Protein AF-A0A8X8BD50-F1 (afdb_monomer_lite)

Structure (mmCIF, N/CA/C/O backbone):
data_AF-A0A8X8BD50-F1
#
_entry.id   AF-A0A8X8BD50-F1
#
loop_
_atom_site.group_PDB
_atom_site.id
_atom_site.type_symbol
_atom_site.label_atom_id
_atom_site.label_alt_id
_atom_site.label_comp_id
_atom_site.label_asym_id
_atom_site.label_entity_id
_atom_site.label_seq_id
_atom_site.pdbx_PDB_ins_code
_atom_site.Cartn_x
_atom_site.Cartn_y
_atom_site.Cartn_z
_atom_site.occupancy
_atom_site.B_iso_or_equiv
_atom_site.auth_seq_id
_atom_site.auth_comp_id
_atom_site.auth_asym_id
_atom_site.auth_atom_id
_atom_site.pdbx_PDB_model_num
ATOM 1 N N . MET A 1 1 ? -8.531 8.209 -17.287 1.00 49.00 1 MET A N 1
ATOM 2 C CA . MET A 1 1 ? -8.801 8.631 -15.897 1.00 49.00 1 MET A CA 1
ATOM 3 C C . MET A 1 1 ? -9.679 7.589 -15.236 1.00 49.00 1 MET A C 1
ATOM 5 O O . MET A 1 1 ? -10.784 7.357 -15.713 1.00 49.00 1 MET A O 1
ATOM 9 N N . LYS A 1 2 ? -9.176 6.908 -14.203 1.00 56.06 2 LYS A N 1
ATOM 10 C CA . LYS A 1 2 ? -10.009 6.013 -13.393 1.00 56.06 2 LYS A CA 1
ATOM 11 C C . LYS A 1 2 ? -10.948 6.899 -12.573 1.00 56.06 2 LYS A C 1
ATOM 13 O O . LYS A 1 2 ? -10.497 7.797 -11.872 1.00 56.06 2 LYS A O 1
ATOM 18 N N . HIS A 1 3 ? -12.256 6.725 -12.735 1.00 63.72 3 HIS A N 1
ATOM 19 C CA . HIS A 1 3 ? -13.235 7.518 -12.000 1.00 63.72 3 HIS A CA 1
ATOM 20 C C . HIS A 1 3 ? -13.411 6.895 -10.614 1.00 63.72 3 HIS A C 1
ATOM 22 O O . HIS A 1 3 ? -14.173 5.952 -10.443 1.00 63.72 3 HIS A O 1
ATOM 28 N N . TRP A 1 4 ? -12.652 7.389 -9.638 1.00 62.62 4 TRP A N 1
ATOM 29 C CA . TRP A 1 4 ? -12.704 6.902 -8.257 1.00 62.62 4 TRP A CA 1
ATOM 30 C C . TRP A 1 4 ? -13.968 7.349 -7.505 1.00 62.62 4 TRP A C 1
ATOM 32 O O . TRP A 1 4 ? -14.301 6.762 -6.484 1.00 62.62 4 TRP A O 1
ATOM 42 N N . GLY A 1 5 ? -14.7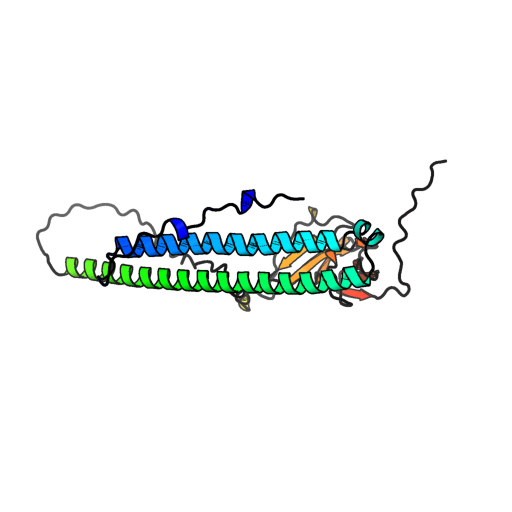10 8.331 -8.034 1.00 61.59 5 GLY A N 1
ATOM 43 C CA . GLY A 1 5 ? -15.914 8.902 -7.414 1.00 61.59 5 GLY A CA 1
ATOM 44 C C . GLY A 1 5 ? -16.919 7.866 -6.888 1.00 61.59 5 GLY A C 1
ATOM 45 O O . GLY A 1 5 ? -17.186 7.878 -5.694 1.00 61.59 5 GLY A O 1
ATOM 46 N N . PRO A 1 6 ? -17.404 6.906 -7.699 1.00 69.81 6 PRO A N 1
ATOM 47 C CA . PRO A 1 6 ? -18.462 5.977 -7.288 1.00 69.81 6 PRO A CA 1
ATOM 48 C C . PRO A 1 6 ? -18.069 5.008 -6.162 1.00 69.81 6 PRO A C 1
ATOM 50 O O . PRO A 1 6 ? -18.940 4.465 -5.494 1.00 69.81 6 PRO A O 1
ATOM 53 N N . LEU A 1 7 ? -16.768 4.762 -5.955 1.00 64.38 7 LEU A N 1
ATOM 54 C CA . LEU A 1 7 ? -16.261 3.874 -4.897 1.00 64.38 7 LEU A CA 1
ATOM 55 C C . LEU A 1 7 ? -16.203 4.561 -3.525 1.00 64.38 7 LEU A C 1
ATOM 57 O O . LEU A 1 7 ? -16.259 3.887 -2.495 1.00 64.38 7 LEU A O 1
ATOM 61 N N . PHE A 1 8 ? -16.089 5.891 -3.516 1.00 69.06 8 PHE A N 1
ATOM 62 C CA . PHE A 1 8 ? -15.910 6.701 -2.310 1.00 69.06 8 PHE A CA 1
ATOM 63 C C . PHE A 1 8 ? -17.068 7.676 -2.056 1.00 69.06 8 PHE A C 1
ATOM 65 O O . PHE A 1 8 ? -17.039 8.388 -1.055 1.00 69.06 8 PHE A O 1
ATOM 72 N N . ASP A 1 9 ? -18.088 7.689 -2.919 1.00 67.06 9 ASP A N 1
ATOM 73 C CA . ASP A 1 9 ? -19.295 8.501 -2.757 1.00 67.06 9 ASP A CA 1
ATOM 74 C C . ASP A 1 9 ? -20.175 7.924 -1.639 1.00 67.06 9 ASP A C 1
ATOM 76 O O . ASP A 1 9 ? -20.991 7.021 -1.834 1.00 67.06 9 ASP A O 1
ATOM 80 N N . VAL A 1 10 ? -19.929 8.404 -0.422 1.00 66.88 10 VAL A N 1
ATOM 81 C CA . VAL A 1 10 ? -20.667 8.045 0.790 1.00 66.88 10 VAL A CA 1
ATOM 82 C C . VAL A 1 10 ? -21.280 9.316 1.370 1.00 66.88 10 VAL A C 1
ATOM 84 O O . VAL A 1 10 ? -20.606 10.339 1.493 1.00 66.88 10 VAL A O 1
ATOM 87 N N . GLU A 1 11 ? -22.563 9.254 1.738 1.00 67.94 11 GLU A N 1
ATOM 88 C CA . GLU A 1 11 ? -23.286 10.385 2.331 1.00 67.94 11 GLU A CA 1
ATOM 89 C C . GLU A 1 11 ? -22.601 10.898 3.612 1.00 67.94 11 GLU A C 1
ATOM 91 O O . GLU A 1 11 ? -22.234 10.117 4.494 1.00 67.94 11 GLU A O 1
ATOM 96 N N . ASP A 1 12 ? -22.487 12.224 3.756 1.00 69.81 12 ASP A N 1
ATOM 97 C CA . ASP A 1 12 ? -21.965 12.845 4.978 1.00 69.81 12 ASP A CA 1
ATOM 98 C C . ASP A 1 12 ? -22.943 12.638 6.147 1.00 69.81 12 ASP A C 1
ATOM 100 O O . ASP A 1 12 ? -24.020 13.243 6.230 1.00 69.81 12 ASP A O 1
ATOM 104 N N . SER A 1 13 ? -22.531 11.795 7.091 1.00 61.47 13 SER A N 1
ATOM 105 C CA . SER A 1 13 ? -23.283 11.459 8.303 1.00 61.47 13 SER A CA 1
ATOM 106 C C . SER A 1 13 ? -23.541 12.649 9.240 1.00 61.47 13 SER A C 1
ATOM 108 O O . SER A 1 13 ? -24.478 12.587 10.041 1.00 61.47 13 SER A O 1
ATOM 110 N N . ARG A 1 14 ? -22.803 13.769 9.126 1.00 59.56 14 ARG A N 1
ATOM 111 C CA . ARG A 1 14 ? -23.033 14.978 9.949 1.00 59.56 14 ARG A CA 1
ATOM 112 C C . ARG A 1 14 ? -24.406 15.603 9.723 1.00 59.56 14 ARG A C 1
ATOM 114 O O . ARG A 1 14 ? -24.937 16.247 10.624 1.00 59.56 14 ARG A O 1
ATOM 121 N N . SER A 1 15 ? -24.990 15.396 8.545 1.00 54.81 15 SER A N 1
ATOM 122 C CA . SER A 1 15 ? -26.310 15.922 8.180 1.00 54.81 15 SER A CA 1
ATOM 123 C C . SER A 1 15 ? -27.475 15.272 8.947 1.00 54.81 15 SER A C 1
ATOM 125 O O . SER A 1 15 ? -28.587 15.796 8.921 1.00 54.81 15 SER A O 1
ATOM 127 N N . LYS A 1 16 ? -27.231 14.156 9.654 1.00 57.38 16 LYS A N 1
ATOM 128 C CA . LYS A 1 16 ? -28.265 13.330 10.305 1.00 57.38 16 LYS A CA 1
ATOM 129 C C . LYS A 1 16 ? -28.232 13.358 11.839 1.00 57.38 16 LYS A C 1
ATOM 131 O O . LYS A 1 16 ? -29.043 12.676 12.462 1.00 57.38 16 LYS A O 1
ATOM 136 N N . VAL A 1 17 ? -27.333 14.130 12.459 1.00 54.75 17 VAL A N 1
ATOM 137 C CA . VAL A 1 17 ? -27.210 14.184 13.927 1.00 54.75 17 VAL A CA 1
ATOM 138 C C . VAL A 1 17 ? -28.485 14.787 14.544 1.00 54.75 17 VAL A C 1
ATOM 140 O O . VAL A 1 17 ? -28.817 15.936 14.241 1.00 54.75 17 VAL A O 1
ATOM 143 N N . PRO A 1 18 ? -29.207 14.072 15.431 1.00 54.91 18 PRO A N 1
ATOM 144 C CA . PRO A 1 18 ? -30.373 14.628 16.107 1.00 54.91 18 PRO A CA 1
ATOM 145 C C . PRO A 1 18 ? -29.962 15.795 17.021 1.00 54.91 18 PRO A C 1
ATOM 147 O O . PRO A 1 18 ? -28.976 15.675 17.754 1.00 54.91 18 PRO A O 1
ATOM 150 N N . PRO A 1 19 ? -30.705 16.917 17.053 1.00 54.66 19 PRO A N 1
ATOM 151 C CA . PRO A 1 19 ? -30.393 18.027 17.946 1.00 54.66 19 PRO A CA 1
ATOM 152 C C . PRO A 1 19 ? -30.500 17.578 19.410 1.00 54.66 19 PRO A C 1
ATOM 154 O O . PRO A 1 19 ? -31.571 17.194 19.888 1.00 54.66 19 PRO A O 1
ATOM 157 N N . HIS A 1 20 ? -29.386 17.632 20.142 1.00 54.09 20 HIS A N 1
ATOM 158 C CA . HIS A 1 20 ? -29.341 17.209 21.538 1.00 54.09 20 HIS A CA 1
ATOM 159 C C . HIS A 1 20 ? -29.918 18.309 22.446 1.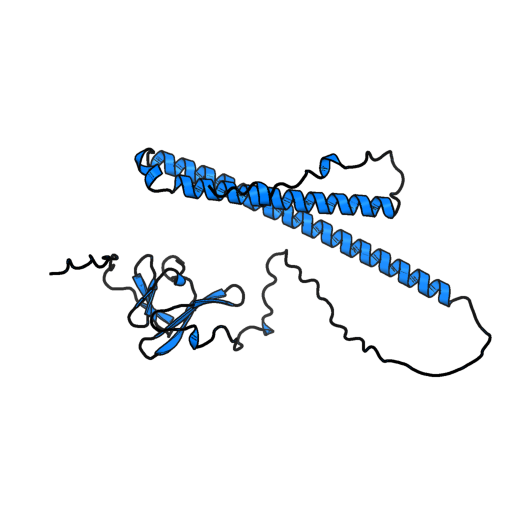00 54.09 20 HIS A C 1
ATOM 161 O O . HIS A 1 20 ? -29.279 19.325 22.718 1.00 54.09 20 HIS A O 1
ATOM 167 N N . LYS A 1 21 ? -31.162 18.132 22.912 1.00 48.56 21 LYS A N 1
ATOM 168 C CA . LYS A 1 21 ? -31.788 19.022 23.902 1.00 48.56 21 LYS A CA 1
ATOM 169 C C . LYS A 1 21 ? -31.325 18.665 25.322 1.00 48.56 21 LYS A C 1
ATOM 171 O O . LYS A 1 21 ? -31.975 17.873 25.986 1.00 48.56 21 LYS A O 1
ATOM 176 N N . GLY A 1 22 ? -30.242 19.309 25.765 1.00 47.25 22 GLY A N 1
ATOM 177 C CA . GLY A 1 22 ? -29.948 19.671 27.162 1.00 47.25 22 GLY A CA 1
ATOM 178 C C . GLY A 1 22 ? -29.657 18.559 28.188 1.00 47.25 22 GLY A C 1
ATOM 179 O O . GLY A 1 22 ? -30.504 17.722 28.459 1.00 47.25 22 GLY A O 1
ATOM 180 N N . ASN A 1 23 ? -28.483 18.658 28.831 1.00 46.03 23 ASN A N 1
ATOM 181 C CA . ASN A 1 23 ? -28.080 18.298 30.212 1.00 46.03 23 ASN A CA 1
ATOM 182 C C . ASN A 1 23 ? -28.722 17.122 30.994 1.00 46.03 23 ASN A C 1
ATOM 184 O O . ASN A 1 23 ? -28.578 17.066 32.215 1.00 46.03 23 ASN A O 1
ATOM 188 N N . LYS A 1 24 ? -29.382 16.156 30.357 1.00 56.50 24 LYS A N 1
ATOM 189 C CA . LYS A 1 24 ? -29.782 14.893 30.992 1.00 56.50 24 LYS A CA 1
ATOM 190 C C . LYS A 1 24 ? -28.853 13.771 30.546 1.00 56.50 24 LYS A C 1
ATOM 192 O O . LYS A 1 24 ? -28.464 13.722 29.383 1.00 56.50 24 LYS A O 1
ATOM 197 N N . PHE A 1 25 ? -28.503 12.893 31.488 1.00 51.84 25 PHE A N 1
ATOM 198 C CA . PHE A 1 25 ? -27.789 11.644 31.219 1.00 51.84 25 PHE A CA 1
ATOM 199 C C . PHE A 1 25 ? -28.392 10.947 29.989 1.00 51.84 25 PHE A C 1
ATOM 201 O O . PHE A 1 25 ? -29.612 10.805 29.904 1.00 51.84 25 PHE A O 1
ATOM 208 N N . LEU A 1 26 ? -27.534 10.555 29.043 1.00 57.62 26 LEU A N 1
ATOM 209 C CA . LEU A 1 26 ? -27.929 9.804 27.853 1.00 57.62 26 LEU A CA 1
ATOM 210 C C . LEU A 1 26 ? -28.525 8.460 28.286 1.00 57.62 26 LEU A C 1
ATOM 212 O O . LEU A 1 26 ? -27.872 7.692 28.992 1.00 57.62 26 LEU A O 1
ATOM 216 N N . ASP A 1 27 ? -29.755 8.183 27.852 1.00 67.19 27 ASP A N 1
ATOM 217 C CA . ASP A 1 27 ? -30.322 6.834 27.918 1.00 67.19 27 ASP A CA 1
ATOM 218 C C . ASP A 1 27 ? -29.450 5.859 27.099 1.00 67.19 27 ASP A C 1
ATOM 220 O O . ASP A 1 27 ? -28.787 6.271 26.142 1.00 67.19 27 ASP A O 1
ATOM 224 N N . VAL A 1 28 ? -29.452 4.566 27.440 1.00 66.12 28 VAL A N 1
ATOM 225 C CA . VAL A 1 28 ? -28.606 3.540 26.793 1.00 66.12 28 VAL A CA 1
ATOM 226 C C . VAL A 1 28 ? -28.831 3.510 25.278 1.00 66.12 28 VAL A C 1
ATOM 228 O O . VAL A 1 28 ? -27.873 3.462 24.505 1.00 66.12 28 VAL A O 1
ATOM 231 N N . ASN A 1 29 ? -30.086 3.636 24.839 1.00 68.44 29 ASN A N 1
ATOM 232 C CA . ASN A 1 29 ? -30.436 3.696 23.417 1.00 68.44 29 ASN A CA 1
ATOM 233 C C . ASN A 1 29 ? -29.873 4.949 22.732 1.00 68.44 29 ASN A C 1
ATOM 235 O O . ASN A 1 29 ? -29.456 4.912 21.577 1.00 68.44 29 ASN A O 1
ATOM 239 N N . GLN A 1 30 ? -29.822 6.064 23.458 1.00 67.38 30 GLN A N 1
ATOM 240 C CA . GLN A 1 30 ? -29.304 7.326 22.949 1.00 67.38 30 GLN A CA 1
ATOM 241 C C . GLN A 1 30 ? -27.771 7.306 22.858 1.00 67.38 30 GLN A C 1
ATOM 243 O O . GLN A 1 30 ? -27.208 7.838 21.903 1.00 67.38 30 GLN A O 1
ATOM 248 N N . ALA A 1 31 ? -27.092 6.642 23.798 1.00 66.50 31 ALA A N 1
ATOM 249 C CA . ALA A 1 31 ? -25.652 6.398 23.735 1.00 66.50 31 ALA A CA 1
ATOM 250 C C . ALA A 1 31 ? -25.269 5.475 22.561 1.00 66.50 31 ALA A C 1
ATOM 252 O O . ALA A 1 31 ? -24.291 5.750 21.863 1.00 66.50 31 ALA A O 1
ATOM 253 N N . LEU A 1 32 ? -26.063 4.429 22.300 1.00 70.25 32 LEU A N 1
ATOM 254 C CA . LEU A 1 32 ? -25.888 3.538 21.146 1.00 70.25 32 LEU A CA 1
ATOM 255 C C . LEU A 1 32 ? -26.043 4.277 19.812 1.00 70.25 32 LEU A C 1
ATOM 257 O O . LEU A 1 32 ? -25.223 4.098 18.913 1.00 70.25 32 LEU A O 1
ATOM 261 N N . GLU A 1 33 ? -27.037 5.158 19.691 1.00 70.75 33 GLU A N 1
ATOM 262 C CA . GLU A 1 33 ? -27.199 5.985 18.490 1.00 70.75 33 GLU A CA 1
ATOM 263 C C . GLU A 1 33 ? -26.019 6.951 18.296 1.00 70.75 33 GLU A C 1
ATOM 265 O O . GLU A 1 33 ? -25.489 7.064 17.192 1.00 70.75 33 GLU A O 1
ATOM 270 N N . VAL A 1 34 ? -25.511 7.578 19.363 1.00 70.62 34 VAL A N 1
ATOM 271 C CA . VAL A 1 34 ? -24.296 8.414 19.284 1.00 70.62 34 VAL A CA 1
ATOM 272 C C . VAL A 1 34 ? -23.077 7.600 18.832 1.00 70.62 34 VAL A C 1
ATOM 274 O O . VAL A 1 34 ? -22.301 8.067 17.995 1.00 70.62 34 VAL A O 1
ATOM 277 N N . ALA A 1 35 ? -22.896 6.379 19.343 1.00 71.75 35 ALA A N 1
ATOM 278 C CA . ALA A 1 35 ? -21.819 5.489 18.911 1.00 71.75 35 ALA A CA 1
ATOM 279 C C . ALA A 1 35 ? -21.950 5.117 17.425 1.00 71.75 35 ALA A C 1
ATOM 281 O O . ALA A 1 35 ? -20.976 5.207 16.676 1.00 71.75 35 ALA A O 1
ATOM 282 N N . ARG A 1 36 ? -23.167 4.796 16.973 1.00 77.81 36 ARG A N 1
ATOM 283 C CA . ARG A 1 36 ? -23.476 4.505 15.569 1.00 77.81 36 ARG A CA 1
ATOM 284 C C . ARG A 1 36 ? -23.120 5.671 14.644 1.00 77.81 36 ARG A C 1
ATOM 286 O O . ARG A 1 36 ? -22.439 5.453 13.643 1.00 77.81 36 ARG A O 1
ATOM 293 N N . PHE A 1 37 ? -23.519 6.899 14.984 1.00 75.94 37 PHE A N 1
ATOM 294 C CA . PHE A 1 37 ? -23.166 8.089 14.198 1.00 75.94 37 PHE A CA 1
ATOM 295 C C . PHE A 1 37 ? -21.655 8.330 14.155 1.00 75.94 37 PHE A C 1
ATOM 297 O O . PHE A 1 37 ? -21.116 8.660 13.100 1.00 75.94 37 PHE A O 1
ATOM 304 N N . ASN A 1 38 ? -20.956 8.128 15.275 1.00 73.50 38 ASN A N 1
ATOM 305 C CA . ASN A 1 38 ? -19.501 8.262 15.313 1.00 73.50 38 ASN A CA 1
ATOM 306 C C . ASN A 1 38 ? -18.808 7.249 14.393 1.00 73.50 38 ASN A C 1
ATOM 308 O O . ASN A 1 38 ? -17.914 7.634 13.646 1.00 73.50 38 ASN A O 1
ATOM 312 N N . ILE A 1 39 ? -19.237 5.983 14.393 1.00 79.44 39 ILE A N 1
ATOM 313 C CA . ILE A 1 39 ? -18.679 4.951 13.504 1.00 79.44 39 ILE A CA 1
ATOM 314 C C . ILE A 1 39 ? -18.920 5.315 12.033 1.00 79.44 39 ILE A C 1
ATOM 316 O O . ILE A 1 39 ? -17.990 5.271 11.231 1.00 79.44 39 ILE A O 1
ATOM 320 N N . GLN A 1 40 ? -20.138 5.739 11.682 1.00 80.19 40 GLN A N 1
ATOM 321 C CA . GLN A 1 40 ? -20.471 6.167 10.317 1.00 80.19 40 GLN A CA 1
ATOM 322 C C . GLN A 1 40 ? -19.639 7.372 9.864 1.00 80.19 40 GLN A C 1
ATOM 324 O O . GLN A 1 40 ? -19.196 7.434 8.719 1.00 80.19 40 GLN A O 1
ATOM 329 N N . TYR A 1 41 ? -19.393 8.324 10.762 1.00 79.44 41 TYR A N 1
ATOM 330 C CA . TYR A 1 41 ? -18.536 9.468 10.480 1.00 79.44 41 TYR A CA 1
ATOM 331 C C . TYR A 1 41 ? -17.076 9.066 10.258 1.00 79.44 41 TYR A C 1
ATOM 333 O O . TYR A 1 41 ? -16.419 9.604 9.365 1.00 79.44 41 TYR A O 1
ATOM 341 N N . LEU A 1 42 ? -16.563 8.128 11.053 1.00 79.25 42 LEU A N 1
ATOM 342 C CA . LEU A 1 42 ? -15.195 7.641 10.914 1.00 79.25 42 LEU A CA 1
ATOM 343 C C . LEU A 1 42 ? -14.991 6.870 9.603 1.00 79.25 42 LEU A C 1
ATOM 345 O O . LEU A 1 42 ? -13.990 7.115 8.932 1.00 79.25 42 LEU A O 1
ATOM 349 N N . ASP A 1 43 ? -15.947 6.027 9.199 1.00 82.50 43 ASP A N 1
ATOM 350 C CA . ASP A 1 43 ? -15.929 5.347 7.891 1.00 82.50 43 ASP A CA 1
ATOM 351 C C . ASP A 1 43 ? -15.933 6.357 6.734 1.00 82.50 43 ASP A C 1
ATOM 353 O O . ASP A 1 43 ? -15.046 6.332 5.878 1.00 82.50 43 ASP A O 1
ATOM 357 N N . TRP A 1 44 ? -16.865 7.317 6.756 1.00 85.44 44 TRP A N 1
ATOM 358 C CA . TRP A 1 44 ? -16.918 8.393 5.763 1.00 85.44 44 TRP A CA 1
ATOM 359 C C . TRP A 1 44 ? -15.593 9.166 5.684 1.00 85.44 44 TRP A C 1
ATOM 361 O O . TRP A 1 44 ? -15.061 9.413 4.600 1.00 85.44 44 TRP A O 1
ATOM 371 N N . ARG A 1 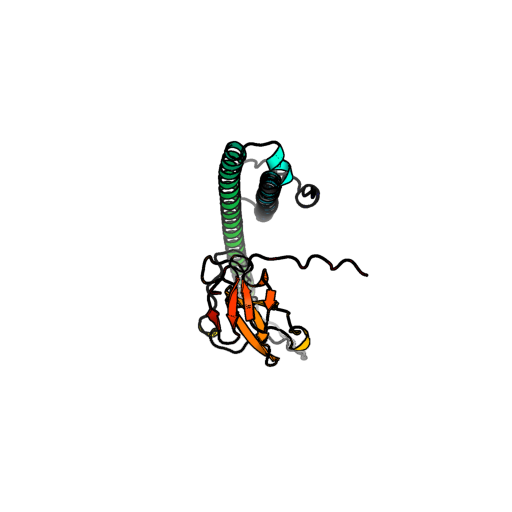45 ? -15.018 9.523 6.840 1.00 82.38 45 ARG A N 1
ATOM 372 C CA . ARG A 1 45 ? -13.775 10.295 6.894 1.00 82.38 45 ARG A CA 1
ATOM 373 C C . ARG A 1 45 ? -12.586 9.510 6.342 1.00 82.38 45 ARG A C 1
ATOM 375 O O . ARG A 1 45 ? -11.813 10.077 5.573 1.00 82.38 45 ARG A O 1
ATOM 382 N N . ALA A 1 46 ? -12.458 8.233 6.695 1.00 83.00 46 ALA A N 1
ATOM 383 C CA . ALA A 1 46 ? -11.387 7.370 6.205 1.00 83.00 46 ALA A CA 1
ATOM 384 C C . ALA A 1 46 ? -11.439 7.210 4.676 1.00 83.00 46 ALA A C 1
ATOM 386 O O . ALA A 1 46 ? -10.416 7.325 3.999 1.00 83.00 46 ALA A O 1
ATOM 387 N N . ARG A 1 47 ? -12.643 7.034 4.117 1.00 85.06 47 ARG A N 1
ATOM 388 C CA . ARG A 1 47 ? -12.870 6.980 2.664 1.00 85.06 47 ARG A CA 1
ATOM 389 C C . ARG A 1 47 ? -12.449 8.267 1.962 1.00 85.06 47 ARG A C 1
ATOM 391 O O . ARG A 1 47 ? -11.785 8.205 0.929 1.00 85.06 47 ARG A O 1
ATOM 398 N N . GLN A 1 48 ? -12.771 9.423 2.539 1.00 84.62 48 GLN A N 1
ATOM 399 C CA . GLN A 1 48 ? -12.392 10.714 1.967 1.00 84.62 48 GLN A CA 1
ATOM 400 C C . GLN A 1 48 ? -10.876 10.951 1.992 1.00 84.62 48 GLN A C 1
ATOM 402 O O . GLN A 1 48 ? -10.311 11.514 1.047 1.00 84.62 48 GLN A O 1
ATOM 407 N N . ASP A 1 49 ? -10.205 10.519 3.059 1.00 86.19 49 ASP A N 1
ATOM 408 C CA . ASP A 1 49 ? -8.753 10.647 3.177 1.00 86.19 49 ASP A CA 1
ATOM 409 C C . ASP A 1 49 ? -8.037 9.750 2.145 1.00 86.19 49 ASP A C 1
ATOM 411 O O . ASP A 1 49 ? -7.112 10.206 1.469 1.00 86.19 49 ASP A O 1
ATOM 415 N N . LEU A 1 50 ? -8.530 8.524 1.922 1.00 87.50 50 LEU A N 1
ATOM 416 C CA . LEU A 1 50 ? -8.030 7.633 0.866 1.00 87.50 50 LEU A CA 1
ATOM 417 C C . LEU A 1 50 ? -8.269 8.192 -0.541 1.00 87.50 50 LEU A C 1
ATOM 419 O O . LEU A 1 50 ? -7.339 8.228 -1.347 1.00 87.50 50 LEU A O 1
ATOM 423 N N . LEU A 1 51 ? -9.478 8.685 -0.832 1.00 87.44 51 LEU A N 1
ATOM 424 C CA . LEU A 1 51 ? -9.793 9.307 -2.122 1.00 87.44 51 LEU A CA 1
ATOM 425 C C . LEU A 1 51 ? -8.824 10.455 -2.439 1.00 87.44 51 LEU A C 1
ATOM 427 O O . LEU A 1 51 ? -8.362 10.591 -3.572 1.00 87.44 51 LEU A O 1
ATOM 431 N N . THR A 1 52 ? -8.478 11.254 -1.429 1.00 88.38 52 THR A N 1
ATOM 432 C CA . THR A 1 52 ? -7.531 12.366 -1.574 1.00 88.38 52 THR A CA 1
ATOM 433 C C . THR A 1 52 ? -6.152 11.871 -2.016 1.00 88.38 52 THR A C 1
ATOM 435 O O . THR A 1 52 ? -5.589 12.415 -2.965 1.00 88.38 52 THR A O 1
ATOM 438 N N . ILE A 1 53 ? -5.628 10.809 -1.393 1.00 88.50 53 ILE A N 1
ATOM 439 C CA . ILE A 1 53 ? -4.345 10.196 -1.783 1.00 88.50 53 ILE A CA 1
ATOM 440 C C . ILE A 1 53 ? -4.395 9.700 -3.227 1.00 88.50 53 ILE A C 1
ATOM 442 O O . ILE A 1 53 ? -3.473 9.959 -3.997 1.00 88.50 53 ILE A O 1
ATOM 446 N N . MET A 1 54 ? -5.475 9.019 -3.611 1.00 87.50 54 MET A N 1
ATOM 447 C CA . MET A 1 54 ? -5.611 8.456 -4.956 1.00 87.50 54 MET A CA 1
ATOM 448 C C . MET A 1 54 ? -5.643 9.545 -6.032 1.00 87.50 54 MET A C 1
ATOM 450 O O . MET A 1 54 ? -4.946 9.435 -7.038 1.00 87.50 54 MET A O 1
ATOM 454 N N . LEU A 1 55 ? -6.381 10.633 -5.796 1.00 88.44 55 LEU A N 1
ATOM 455 C CA . LEU A 1 55 ? -6.423 11.776 -6.710 1.00 88.44 55 LEU A CA 1
ATOM 456 C C . LEU A 1 55 ? -5.066 12.484 -6.818 1.00 88.44 55 LEU A C 1
ATOM 458 O O . LEU A 1 55 ? -4.676 12.902 -7.907 1.00 88.44 55 LEU A O 1
ATOM 462 N N . LEU A 1 56 ? -4.338 12.626 -5.707 1.00 87.25 56 LEU A N 1
ATOM 463 C CA . LEU A 1 56 ? -2.989 13.198 -5.720 1.00 87.25 56 LEU A CA 1
ATOM 464 C C . LEU A 1 56 ? -1.998 12.291 -6.453 1.00 87.25 56 LEU A C 1
ATOM 466 O O . LEU A 1 56 ? -1.163 12.787 -7.207 1.00 87.25 56 LEU A O 1
ATOM 470 N N . HIS A 1 57 ? -2.115 10.975 -6.287 1.00 89.31 57 HIS A N 1
ATOM 471 C CA . HIS A 1 57 ? -1.295 10.013 -7.012 1.00 89.31 57 HIS A CA 1
ATOM 472 C C . HIS A 1 57 ? -1.531 10.096 -8.526 1.00 89.31 57 HIS A C 1
ATOM 474 O O . HIS A 1 57 ? -0.564 10.187 -9.281 1.00 89.31 57 HIS A O 1
ATOM 480 N N . ASP A 1 58 ? -2.792 10.156 -8.967 1.00 88.62 58 ASP A N 1
ATOM 481 C CA . ASP A 1 58 ? -3.131 10.335 -10.384 1.00 88.62 58 ASP A CA 1
ATOM 482 C C . ASP A 1 58 ? -2.513 11.633 -10.947 1.00 88.62 58 ASP A C 1
ATOM 484 O O . ASP A 1 58 ? -1.906 11.611 -12.018 1.00 88.62 58 ASP A O 1
ATOM 488 N N . LYS A 1 59 ? -2.541 12.744 -10.191 1.00 88.31 59 LYS A N 1
ATOM 489 C CA . LYS A 1 59 ? -1.863 13.994 -10.593 1.00 88.31 59 LYS A CA 1
ATOM 490 C C . LYS A 1 59 ? -0.347 13.833 -10.730 1.00 88.31 59 LYS A C 1
ATOM 492 O O . LYS A 1 59 ? 0.241 14.390 -11.655 1.00 88.31 59 LYS A O 1
ATOM 497 N N . VAL A 1 60 ? 0.303 13.096 -9.826 1.00 88.19 60 VAL A N 1
ATOM 498 C CA . VAL A 1 60 ? 1.750 12.825 -9.918 1.00 88.19 60 VAL A CA 1
ATOM 499 C C . VAL A 1 60 ? 2.063 12.031 -11.185 1.00 88.19 60 VAL A C 1
ATOM 501 O O . VAL A 1 60 ? 3.010 12.367 -11.896 1.00 88.19 60 VAL A O 1
ATOM 504 N N . VAL A 1 61 ? 1.255 11.016 -11.500 1.00 87.44 61 VAL A N 1
ATOM 505 C CA . VAL A 1 61 ? 1.390 10.229 -12.734 1.00 87.44 61 VAL A CA 1
ATOM 506 C C . VAL A 1 61 ? 1.243 11.123 -13.969 1.00 87.44 61 VAL A C 1
ATOM 508 O O . VAL A 1 61 ? 2.073 11.042 -14.877 1.00 87.44 61 VAL A O 1
ATOM 511 N N . ASP A 1 62 ? 0.257 12.021 -13.979 1.00 85.00 62 ASP A N 1
ATOM 512 C CA . ASP A 1 62 ? 0.037 12.966 -15.079 1.00 85.00 62 ASP A CA 1
ATOM 513 C C . ASP A 1 62 ? 1.218 13.934 -15.264 1.00 85.00 62 ASP A C 1
ATOM 515 O O . ASP A 1 62 ? 1.652 14.172 -16.392 1.00 85.00 62 ASP A O 1
ATOM 519 N N . VAL A 1 63 ? 1.791 14.460 -14.174 1.00 84.19 63 VAL A N 1
ATOM 520 C CA . VAL A 1 63 ? 2.968 15.352 -14.224 1.00 84.19 63 VAL A CA 1
ATOM 521 C C . VAL A 1 63 ? 4.221 14.616 -14.710 1.00 84.19 63 VAL A C 1
ATOM 523 O O . VAL A 1 63 ? 5.048 15.192 -15.421 1.00 84.19 63 VAL A O 1
ATOM 526 N N . LEU A 1 64 ? 4.380 13.342 -14.345 1.00 82.75 64 LEU A N 1
ATOM 527 C CA . LEU A 1 64 ? 5.522 12.523 -14.758 1.00 82.75 64 LEU A CA 1
ATOM 528 C C . LEU A 1 64 ? 5.393 11.965 -16.183 1.00 82.75 64 LEU A C 1
ATOM 530 O O . LEU A 1 64 ? 6.399 11.495 -16.727 1.00 82.75 64 LEU A O 1
ATOM 534 N N . ASN A 1 65 ? 4.204 12.042 -16.790 1.00 85.06 65 ASN A N 1
ATOM 535 C CA . ASN A 1 65 ? 3.927 11.547 -18.132 1.00 85.06 65 ASN A CA 1
ATOM 536 C C . ASN A 1 65 ? 4.903 12.158 -19.167 1.00 85.06 65 ASN A C 1
ATOM 538 O O . ASN A 1 65 ? 4.984 13.384 -19.288 1.00 85.06 65 ASN A O 1
ATOM 542 N N . PRO A 1 66 ? 5.639 11.339 -19.946 1.00 72.31 66 PRO A N 1
ATOM 543 C CA . PRO A 1 66 ? 6.605 11.817 -20.936 1.00 72.31 66 PRO A CA 1
ATOM 544 C C . PRO A 1 66 ? 6.029 12.808 -21.955 1.00 72.31 66 PRO A C 1
ATOM 546 O O . PRO A 1 66 ? 6.719 13.757 -22.313 1.00 72.31 66 PRO A O 1
ATOM 549 N N . LEU A 1 67 ? 4.763 12.648 -22.357 1.00 68.31 67 LEU A N 1
ATOM 550 C CA . LEU A 1 67 ? 4.093 13.554 -23.301 1.00 68.31 67 LEU A CA 1
ATOM 551 C C . LEU A 1 67 ? 3.845 14.951 -22.703 1.00 68.31 67 LEU A C 1
ATOM 553 O O . LEU A 1 67 ? 3.834 15.947 -23.420 1.00 68.31 67 LEU A O 1
ATOM 557 N N . ALA A 1 68 ? 3.711 15.061 -21.377 1.00 60.34 68 ALA A N 1
ATOM 558 C CA . ALA A 1 68 ? 3.587 16.351 -20.699 1.00 60.34 68 ALA A CA 1
ATOM 559 C C . ALA A 1 68 ? 4.915 17.136 -20.678 1.00 60.34 68 ALA A C 1
ATOM 561 O O . ALA A 1 68 ? 4.904 18.364 -20.555 1.00 60.34 68 ALA A O 1
ATOM 562 N N . ARG A 1 69 ? 6.064 16.454 -20.840 1.00 60.06 69 ARG A N 1
ATOM 563 C CA . ARG A 1 69 ? 7.398 17.087 -20.891 1.00 60.06 69 ARG A CA 1
ATOM 564 C C . ARG A 1 69 ? 7.660 17.846 -22.188 1.00 60.06 69 ARG A C 1
ATOM 566 O O . ARG A 1 69 ? 8.537 18.701 -22.199 1.00 60.06 69 ARG A O 1
ATOM 573 N N . GLU A 1 70 ? 6.910 17.569 -23.253 1.00 63.69 70 GLU A N 1
ATOM 574 C CA . GLU A 1 70 ? 7.041 18.291 -24.527 1.00 63.69 70 GLU A CA 1
ATOM 575 C C . GLU A 1 70 ? 6.520 19.735 -24.436 1.00 63.69 70 GLU A C 1
ATOM 577 O O . GLU A 1 70 ? 6.980 20.605 -25.171 1.00 63.69 70 GLU A O 1
ATOM 582 N N . TYR A 1 71 ? 5.619 20.018 -23.487 1.00 69.69 71 TYR A N 1
ATOM 583 C CA . TYR A 1 71 ? 4.955 21.321 -23.347 1.00 69.69 71 TYR A CA 1
ATOM 584 C C . TYR A 1 71 ? 5.316 22.080 -22.061 1.00 69.69 71 TYR A C 1
ATOM 586 O O . TYR A 1 71 ? 4.942 23.244 -21.910 1.00 69.69 71 TYR A O 1
ATOM 594 N N . LYS A 1 72 ? 6.047 21.456 -21.127 1.00 79.62 72 LYS A N 1
ATOM 595 C CA . LYS A 1 72 ? 6.451 22.063 -19.848 1.00 79.62 72 LYS A CA 1
ATOM 596 C C . LYS A 1 72 ? 7.966 22.050 -19.678 1.00 79.62 72 LYS A C 1
ATOM 598 O O . LYS A 1 72 ? 8.632 21.054 -19.937 1.00 79.62 72 LYS A O 1
ATOM 603 N N . SER A 1 73 ? 8.521 23.148 -19.163 1.00 86.12 73 SER A N 1
ATOM 604 C CA . SER A 1 73 ? 9.945 23.200 -18.826 1.00 86.12 73 SER A CA 1
ATOM 605 C C . SER A 1 73 ? 10.270 22.264 -17.656 1.00 86.12 73 SER A C 1
ATOM 607 O O . SER A 1 73 ? 9.471 22.087 -16.734 1.00 86.12 73 SER A O 1
ATOM 609 N N . ILE A 1 74 ? 11.489 21.717 -17.640 1.00 83.00 74 ILE A N 1
ATOM 610 C CA . ILE A 1 74 ? 11.985 20.854 -16.552 1.00 83.00 74 ILE A CA 1
ATOM 611 C C . ILE A 1 74 ? 11.885 21.556 -15.187 1.00 83.00 74 ILE A C 1
ATOM 613 O O . ILE A 1 74 ? 11.590 20.913 -14.182 1.00 83.00 74 ILE A O 1
ATOM 617 N N . GLY A 1 75 ? 12.107 22.876 -15.141 1.00 85.50 75 GLY A N 1
ATOM 618 C CA . GLY A 1 75 ? 11.955 23.673 -13.921 1.00 85.50 75 GLY A CA 1
ATOM 619 C C . GLY A 1 75 ? 10.512 23.714 -13.413 1.00 85.50 75 GLY A C 1
ATOM 620 O O . GLY A 1 75 ? 10.290 23.560 -12.214 1.00 85.50 75 GLY A O 1
ATOM 621 N N . SER A 1 76 ? 9.537 23.844 -14.321 1.00 85.88 76 SER A N 1
ATOM 622 C CA . SER A 1 76 ? 8.107 23.810 -13.984 1.00 85.88 76 SER A CA 1
ATOM 623 C C . SER A 1 76 ? 7.697 22.445 -13.438 1.00 85.88 76 SER A C 1
ATOM 625 O O . SER A 1 76 ? 7.083 22.371 -12.380 1.00 85.88 76 SER A O 1
ATOM 627 N N . VAL A 1 77 ? 8.110 21.359 -14.102 1.00 85.38 77 VAL A N 1
ATOM 628 C CA . VAL A 1 77 ? 7.801 19.984 -13.669 1.00 85.38 77 VAL A CA 1
ATOM 629 C C . VAL A 1 77 ? 8.398 19.687 -12.290 1.00 85.38 77 VAL A C 1
ATOM 631 O O . VAL A 1 77 ? 7.734 19.093 -11.448 1.00 85.38 77 VAL A O 1
ATOM 634 N N . LYS A 1 78 ? 9.632 20.136 -12.018 1.00 87.31 78 LYS A N 1
ATOM 635 C CA . LYS A 1 78 ? 10.264 19.974 -10.696 1.00 87.31 78 LYS A CA 1
ATOM 636 C C . LYS A 1 78 ? 9.501 20.699 -9.589 1.00 87.31 78 LYS A C 1
ATOM 638 O O . LYS A 1 78 ? 9.368 20.150 -8.501 1.00 87.31 78 LYS A O 1
ATOM 643 N N . LYS A 1 79 ? 9.024 21.917 -9.862 1.00 91.81 79 LYS A N 1
ATOM 644 C CA . LYS A 1 79 ? 8.238 22.697 -8.902 1.00 91.81 79 LYS A CA 1
ATOM 645 C C . LYS A 1 79 ? 6.893 22.025 -8.616 1.00 91.81 79 LYS A C 1
ATOM 647 O O . LYS A 1 79 ? 6.581 21.799 -7.454 1.00 91.81 79 LYS A O 1
ATOM 652 N N . GLU A 1 80 ? 6.156 21.645 -9.660 1.00 88.88 80 GLU A N 1
ATOM 653 C CA . GLU A 1 80 ? 4.870 20.943 -9.525 1.00 88.88 80 GLU A CA 1
ATOM 654 C C . GLU A 1 80 ? 5.022 19.619 -8.761 1.00 88.88 80 GLU A C 1
ATOM 656 O O . GLU A 1 80 ? 4.203 19.297 -7.905 1.00 88.88 80 GLU A O 1
ATOM 661 N N . LEU A 1 81 ? 6.095 18.861 -9.017 1.00 90.75 81 LEU A N 1
ATOM 662 C CA . LEU A 1 81 ? 6.357 17.615 -8.298 1.00 90.75 81 LEU A CA 1
ATOM 663 C C . LEU A 1 81 ? 6.635 17.856 -6.808 1.00 90.75 81 LEU A C 1
ATOM 665 O O . LEU A 1 81 ? 6.157 17.086 -5.981 1.00 90.75 81 LEU A O 1
ATOM 669 N N . ALA A 1 82 ? 7.380 18.910 -6.460 1.00 90.75 82 ALA A N 1
ATOM 670 C CA . ALA A 1 82 ? 7.651 19.257 -5.066 1.00 90.75 82 ALA A CA 1
ATOM 671 C C . ALA A 1 82 ? 6.367 19.655 -4.317 1.00 90.75 82 ALA A C 1
ATOM 673 O O . ALA A 1 82 ? 6.143 19.200 -3.197 1.00 90.75 82 ALA A O 1
ATOM 674 N N . GLU A 1 83 ? 5.497 20.441 -4.958 1.0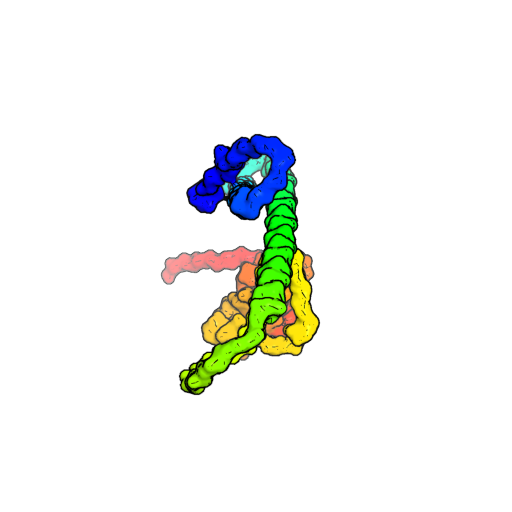0 94.00 83 GLU A N 1
ATOM 675 C CA . GLU A 1 83 ? 4.188 20.816 -4.406 1.00 94.00 83 GLU A CA 1
ATOM 676 C C . GLU A 1 83 ? 3.292 19.580 -4.209 1.00 94.00 83 GLU A C 1
ATOM 678 O O . GLU A 1 83 ? 2.748 19.376 -3.124 1.00 94.00 83 GLU A O 1
ATOM 683 N N . LEU A 1 84 ? 3.206 18.692 -5.208 1.00 92.25 84 LEU A N 1
ATOM 684 C CA . LEU A 1 84 ? 2.430 17.450 -5.100 1.00 92.25 84 LEU A CA 1
ATOM 685 C C . LEU A 1 84 ? 2.978 16.494 -4.033 1.00 92.25 84 LEU A C 1
ATOM 687 O O . LEU A 1 84 ? 2.200 15.822 -3.358 1.00 92.25 84 LEU A O 1
ATOM 691 N N . GLN A 1 85 ? 4.299 16.425 -3.856 1.00 90.31 85 GLN A N 1
ATOM 692 C CA . GLN A 1 85 ? 4.917 15.641 -2.784 1.00 90.31 85 GLN A CA 1
ATOM 693 C C . GLN A 1 85 ? 4.526 16.171 -1.400 1.00 90.31 85 GLN A C 1
ATOM 695 O O . GLN A 1 85 ? 4.236 15.375 -0.505 1.00 90.31 85 GLN A O 1
ATOM 700 N N . GLU A 1 86 ? 4.473 17.493 -1.225 1.00 93.56 86 GLU A N 1
ATOM 701 C CA . GLU A 1 86 ? 4.013 18.110 0.021 1.00 93.56 86 GLU A CA 1
ATOM 702 C C . GLU A 1 86 ? 2.521 17.835 0.273 1.00 93.56 86 GLU A C 1
ATOM 704 O O . GLU A 1 86 ? 2.139 17.458 1.385 1.00 93.56 86 GLU A O 1
ATOM 709 N N . GLU A 1 87 ? 1.669 17.971 -0.749 1.00 92.00 87 GLU A N 1
ATOM 710 C CA . GLU A 1 87 ? 0.240 17.645 -0.642 1.00 92.00 87 GLU A CA 1
ATOM 711 C C . GLU A 1 87 ? 0.015 16.166 -0.301 1.00 92.00 87 GLU A C 1
ATOM 713 O O . GLU A 1 87 ? -0.798 15.849 0.571 1.00 92.00 87 GLU A O 1
ATOM 718 N N . LEU A 1 88 ? 0.768 15.258 -0.929 1.00 90.31 88 LEU A N 1
ATOM 719 C CA . LEU A 1 88 ? 0.684 13.823 -0.663 1.00 90.31 88 LEU A CA 1
ATOM 720 C C . LEU A 1 88 ? 1.129 13.486 0.767 1.00 90.31 88 LEU A C 1
ATOM 722 O O . LEU A 1 88 ? 0.488 12.674 1.434 1.00 90.31 88 LEU A O 1
ATOM 726 N N . ALA A 1 89 ? 2.183 14.134 1.270 1.00 87.06 89 ALA A N 1
ATOM 727 C CA . ALA A 1 89 ? 2.625 13.971 2.653 1.00 87.06 89 ALA A CA 1
ATOM 728 C C . ALA A 1 89 ? 1.543 14.414 3.654 1.00 87.06 89 ALA A C 1
ATOM 730 O O . ALA A 1 89 ? 1.256 13.695 4.614 1.00 87.06 89 ALA A O 1
ATOM 731 N N . LYS A 1 90 ? 0.886 15.553 3.399 1.00 90.44 90 LYS A N 1
ATOM 732 C CA . LYS A 1 90 ? -0.242 16.033 4.216 1.00 90.44 90 LYS A CA 1
ATOM 733 C C . LYS A 1 90 ? -1.432 15.070 4.169 1.00 90.44 90 LYS A C 1
ATOM 735 O O . LYS A 1 90 ? -2.040 14.806 5.205 1.00 90.44 90 LYS A O 1
ATOM 740 N N . ALA A 1 91 ? -1.750 14.516 2.999 1.00 85.12 91 ALA A N 1
ATOM 741 C CA . ALA A 1 91 ? -2.834 13.547 2.848 1.00 85.12 91 ALA A CA 1
ATOM 742 C C . ALA A 1 91 ? -2.559 12.244 3.623 1.00 85.12 91 ALA A C 1
ATOM 744 O O . ALA A 1 91 ? -3.434 11.766 4.345 1.00 85.12 91 ALA A O 1
ATOM 745 N N . HIS A 1 92 ? -1.331 11.716 3.567 1.00 84.06 92 HIS A N 1
ATOM 746 C CA . HIS A 1 92 ? -0.931 10.564 4.385 1.00 84.06 92 HIS A CA 1
ATOM 747 C C . HIS A 1 92 ? -1.005 10.858 5.889 1.00 84.06 92 HIS A C 1
ATOM 749 O O . HIS A 1 92 ? -1.533 10.048 6.649 1.00 84.06 92 HIS A O 1
ATOM 755 N N . GLN A 1 93 ? -0.550 12.036 6.331 1.00 85.81 93 GLN A N 1
ATOM 756 C CA . GLN A 1 93 ? -0.692 12.447 7.731 1.00 85.81 93 GLN A CA 1
ATOM 757 C C . GLN A 1 93 ? -2.166 12.459 8.170 1.00 85.81 93 GLN A C 1
ATOM 759 O O . GLN A 1 93 ? -2.489 12.045 9.283 1.00 85.81 93 GLN A O 1
ATOM 764 N N . GLN A 1 94 ? -3.070 12.899 7.293 1.00 81.44 94 GLN A N 1
ATOM 765 C CA . GLN A 1 94 ? -4.499 12.926 7.580 1.00 81.44 94 GLN A CA 1
ATOM 766 C C . GLN A 1 94 ? -5.100 11.515 7.725 1.00 81.44 94 GLN A C 1
ATOM 768 O O . GLN A 1 94 ? -5.921 11.315 8.622 1.00 81.44 94 GLN A O 1
ATOM 773 N N . VAL A 1 95 ? -4.646 10.533 6.934 1.00 86.94 95 VAL A N 1
ATOM 774 C CA . VAL A 1 95 ? -5.022 9.116 7.113 1.00 86.94 95 VAL A CA 1
ATOM 775 C C . VAL A 1 95 ? -4.589 8.598 8.481 1.00 86.94 95 VAL A C 1
ATOM 777 O O . VAL A 1 95 ? -5.415 8.024 9.186 1.00 86.94 95 VAL A O 1
ATOM 780 N N . HIS A 1 96 ? -3.353 8.866 8.908 1.00 82.25 96 HIS A N 1
ATOM 781 C CA . HIS A 1 96 ? -2.883 8.455 10.237 1.00 82.25 96 HIS A CA 1
ATOM 782 C C . HIS A 1 96 ? -3.707 9.071 11.375 1.00 82.25 96 HIS A C 1
ATOM 784 O O . HIS A 1 96 ? -4.001 8.413 12.372 1.00 82.25 96 HIS A O 1
ATOM 790 N N . ILE A 1 97 ? -4.131 10.331 11.234 1.00 77.62 97 ILE A N 1
ATOM 791 C CA . ILE A 1 97 ? -5.026 10.970 12.210 1.00 77.62 97 ILE A CA 1
ATOM 792 C C . ILE A 1 97 ? -6.382 10.256 12.247 1.00 77.62 97 ILE A C 1
ATOM 794 O O . ILE A 1 97 ? -6.943 10.049 13.325 1.00 77.62 97 ILE A O 1
ATOM 798 N N . SER A 1 98 ? -6.933 9.898 11.089 1.00 77.94 98 SER A N 1
ATOM 799 C CA . SER A 1 98 ? -8.209 9.182 11.010 1.00 77.94 98 SER A CA 1
ATOM 800 C C . SER A 1 98 ? -8.112 7.762 11.571 1.00 77.94 98 SER A C 1
ATOM 802 O O . SER A 1 98 ? -8.999 7.357 12.319 1.00 77.94 98 SER A O 1
ATOM 804 N N . GLU A 1 99 ? -7.008 7.058 11.328 1.00 83.69 99 GLU A N 1
ATOM 805 C CA . GLU A 1 99 ? -6.693 5.767 11.949 1.00 83.69 99 GLU A CA 1
ATOM 806 C C . GLU A 1 99 ? -6.669 5.871 13.482 1.00 83.69 99 GLU A C 1
ATOM 808 O O . GLU A 1 99 ? -7.361 5.119 14.170 1.00 83.69 99 GLU A O 1
ATOM 813 N N . ALA A 1 100 ? -5.966 6.867 14.034 1.00 78.75 100 ALA A N 1
ATOM 814 C CA . ALA A 1 100 ? -5.916 7.093 15.480 1.00 78.75 100 ALA A CA 1
ATOM 815 C C . ALA A 1 100 ? -7.308 7.368 16.084 1.00 78.75 100 ALA A C 1
ATOM 817 O O . ALA A 1 100 ? -7.622 6.912 17.189 1.00 78.75 100 ALA A O 1
ATOM 818 N N . ARG A 1 101 ? -8.174 8.088 15.356 1.00 79.94 101 ARG A N 1
ATOM 819 C CA . ARG A 1 101 ? -9.567 8.326 15.773 1.00 79.94 101 ARG A CA 1
ATOM 820 C C . ARG A 1 101 ? -10.389 7.037 15.794 1.00 79.94 101 ARG A C 1
ATOM 822 O O . ARG A 1 101 ? -11.176 6.862 16.722 1.00 79.94 101 ARG A O 1
ATOM 829 N N . VAL A 1 102 ? -10.205 6.155 14.809 1.00 80.19 102 VAL A N 1
ATOM 830 C CA . VAL A 1 102 ? -10.855 4.834 14.765 1.00 80.19 102 VAL A CA 1
ATOM 831 C C . VAL A 1 102 ? -10.385 3.967 15.926 1.00 80.19 102 VAL A C 1
ATOM 833 O O . VAL A 1 102 ? -11.225 3.459 16.662 1.00 80.19 102 VAL A O 1
ATOM 836 N N . SER A 1 103 ? -9.074 3.873 16.156 1.00 82.06 103 SER A N 1
ATOM 837 C CA . SER A 1 103 ? -8.507 3.126 17.287 1.00 82.06 103 SER A CA 1
ATOM 838 C C . SER A 1 103 ? -9.075 3.608 18.626 1.00 82.06 103 SER A C 1
ATOM 840 O O . SER A 1 103 ? -9.611 2.811 19.388 1.00 82.06 103 SER A O 1
ATOM 842 N N . THR A 1 104 ? -9.110 4.924 18.856 1.00 79.50 104 THR A N 1
ATOM 843 C CA . THR A 1 104 ? -9.697 5.490 20.084 1.00 79.50 104 THR A CA 1
ATOM 844 C C . THR A 1 104 ? -11.188 5.155 20.232 1.00 79.50 104 THR A C 1
ATOM 846 O O . THR A 1 104 ? -11.693 4.998 21.344 1.00 79.50 104 THR A O 1
ATOM 849 N N . ALA A 1 105 ? -11.938 5.101 19.127 1.00 78.31 105 ALA A N 1
ATOM 850 C CA . ALA A 1 105 ? -13.352 4.739 19.158 1.00 78.31 105 ALA A CA 1
ATOM 851 C C . ALA A 1 105 ? -13.553 3.250 19.477 1.00 78.31 105 ALA A C 1
ATOM 853 O O . ALA A 1 105 ? -14.449 2.923 20.252 1.00 78.31 105 ALA A O 1
ATOM 854 N N . LEU A 1 106 ? -12.705 2.373 18.933 1.00 82.50 106 LEU A N 1
ATOM 855 C CA . LEU A 1 106 ? -12.706 0.943 19.244 1.00 82.50 106 LEU A CA 1
ATOM 856 C C . LEU A 1 106 ? -12.396 0.691 20.724 1.00 82.50 106 LEU A C 1
ATOM 858 O O . LEU A 1 106 ? -13.133 -0.051 21.367 1.00 82.50 106 LEU A O 1
ATOM 862 N N . ASP A 1 107 ? -11.402 1.379 21.292 1.00 82.38 107 ASP A N 1
ATOM 863 C CA . ASP A 1 107 ? -11.067 1.264 22.719 1.00 82.38 107 ASP A CA 1
ATOM 864 C C . ASP A 1 107 ? -12.250 1.662 23.616 1.00 82.38 107 ASP A C 1
ATOM 866 O O . ASP A 1 107 ? -12.559 0.995 24.604 1.00 82.38 107 ASP A O 1
ATOM 870 N N . LYS A 1 108 ? -12.966 2.735 23.250 1.00 78.81 108 LYS A N 1
ATOM 871 C CA . LYS A 1 108 ? -14.176 3.163 23.971 1.00 78.81 108 LYS A CA 1
ATOM 872 C C . LYS A 1 108 ? -15.288 2.121 23.900 1.00 78.81 108 LYS A C 1
ATOM 874 O O . LYS A 1 108 ? -15.962 1.906 24.903 1.00 78.81 108 LYS A O 1
ATOM 879 N N . LEU A 1 109 ? -15.493 1.498 22.739 1.00 80.94 109 LEU A N 1
ATOM 880 C CA . LEU A 1 109 ? -16.500 0.449 22.571 1.00 80.94 109 LEU A CA 1
ATOM 881 C C . LEU A 1 109 ? -16.151 -0.795 23.390 1.00 80.94 109 LEU A C 1
ATOM 883 O O . LEU A 1 109 ? -17.026 -1.308 24.079 1.00 80.94 109 LEU A O 1
ATOM 887 N N . ALA A 1 110 ? -14.884 -1.216 23.383 1.00 83.19 110 ALA A N 1
ATOM 888 C CA . ALA A 1 110 ? -14.407 -2.334 24.193 1.00 83.19 110 ALA A CA 1
ATOM 889 C C . ALA A 1 110 ? -14.607 -2.071 25.695 1.00 83.19 110 ALA A C 1
ATOM 891 O O . ALA A 1 110 ? -15.124 -2.919 26.418 1.00 83.19 110 ALA A O 1
ATOM 892 N N . HIS A 1 111 ? -14.289 -0.859 26.159 1.00 81.88 111 HIS A N 1
ATOM 893 C CA . HIS A 1 111 ? -14.533 -0.477 27.549 1.00 81.88 111 HIS A CA 1
ATOM 894 C C . HIS A 1 111 ? -16.029 -0.464 27.905 1.00 81.88 111 HIS A C 1
ATOM 896 O O . HIS A 1 111 ? -16.430 -0.903 28.981 1.00 81.88 111 HIS A O 1
ATOM 902 N N . MET A 1 112 ? -16.883 0.028 27.002 1.00 77.25 112 MET A N 1
ATOM 903 C CA . MET A 1 112 ? -18.335 -0.012 27.199 1.00 77.25 112 MET A CA 1
ATOM 904 C C . MET A 1 112 ? -18.869 -1.449 27.254 1.00 77.25 112 MET A C 1
ATOM 906 O O . MET A 1 112 ? -19.754 -1.727 28.060 1.00 77.25 112 MET A O 1
ATOM 910 N N . GLU A 1 113 ? -18.342 -2.350 26.425 1.00 82.44 113 GLU A N 1
ATOM 911 C CA . GLU A 1 113 ? -18.692 -3.772 26.424 1.00 82.44 113 GLU A CA 1
ATOM 912 C C . GLU A 1 113 ? -18.330 -4.446 27.755 1.00 82.44 113 GLU A C 1
ATOM 914 O O . GLU A 1 113 ? -19.170 -5.133 28.337 1.00 82.44 113 GLU A O 1
ATOM 919 N N . GLU A 1 114 ? -17.131 -4.183 28.281 1.00 83.50 114 GLU A N 1
ATOM 920 C CA . GLU A 1 114 ? -16.685 -4.674 29.591 1.00 83.50 114 GLU A CA 1
ATOM 921 C C . GLU A 1 114 ? -17.635 -4.222 30.713 1.00 83.50 114 GLU A C 1
ATOM 923 O O . GLU A 1 114 ? -18.161 -5.051 31.456 1.00 83.50 114 GLU A O 1
ATOM 928 N N . LEU A 1 115 ? -17.974 -2.927 30.762 1.00 79.62 115 LEU A N 1
ATOM 929 C CA . LEU A 1 115 ? -18.911 -2.384 31.754 1.00 79.62 115 LEU A CA 1
ATOM 930 C C . LEU A 1 115 ? -20.314 -3.009 31.673 1.00 79.62 115 LEU A C 1
ATOM 932 O O . LEU A 1 115 ? -20.989 -3.168 32.695 1.00 79.62 115 LEU A O 1
ATOM 936 N N . VAL A 1 116 ? -20.791 -3.322 30.465 1.00 79.50 116 VAL A N 1
ATOM 937 C CA . VAL A 1 116 ? -22.091 -3.979 30.266 1.00 79.50 116 VAL A CA 1
ATOM 938 C C . VAL A 1 116 ? -22.028 -5.437 30.720 1.00 79.50 116 VAL A C 1
ATOM 940 O O . VAL A 1 116 ? -22.932 -5.880 31.432 1.00 79.50 116 VAL A O 1
ATOM 943 N N . ASN A 1 117 ? -20.965 -6.163 30.371 1.00 79.62 117 ASN A N 1
ATOM 944 C CA . ASN A 1 117 ? -20.766 -7.549 30.792 1.00 79.62 117 ASN A CA 1
ATOM 945 C C . ASN A 1 117 ? -20.661 -7.671 32.318 1.00 79.62 117 ASN A C 1
ATOM 947 O O . ASN A 1 117 ? -21.344 -8.516 32.901 1.00 79.62 117 ASN A O 1
ATOM 951 N N . ASP A 1 118 ? -19.921 -6.779 32.976 1.00 81.00 118 ASP A N 1
ATOM 952 C CA . ASP A 1 118 ? -19.822 -6.733 34.438 1.00 81.00 118 ASP A CA 1
ATOM 953 C C . ASP A 1 118 ? -21.189 -6.518 35.100 1.00 81.00 118 ASP A C 1
ATOM 955 O O . ASP A 1 118 ? -21.555 -7.214 36.051 1.00 81.00 118 ASP A O 1
ATOM 959 N N . ARG A 1 119 ? -22.005 -5.595 34.569 1.00 79.94 119 ARG A N 1
ATOM 960 C CA . ARG A 1 119 ? -23.372 -5.372 35.072 1.00 79.94 119 ARG A CA 1
ATOM 961 C C . ARG A 1 119 ? -24.275 -6.586 34.880 1.00 79.94 119 ARG A C 1
ATOM 963 O O . ARG A 1 119 ? -25.076 -6.881 35.767 1.00 79.94 119 ARG A O 1
ATOM 970 N N . LEU A 1 120 ? -24.166 -7.283 33.750 1.00 78.50 120 LEU A N 1
ATOM 971 C CA . LEU A 1 120 ? -24.936 -8.500 33.490 1.00 78.50 120 LEU A CA 1
ATOM 972 C C . LEU A 1 120 ? -24.531 -9.638 34.435 1.00 78.50 120 LEU A C 1
ATOM 974 O O . LEU A 1 120 ? -25.406 -10.348 34.929 1.00 78.50 120 LEU A O 1
ATOM 978 N N . LEU A 1 121 ? -23.237 -9.792 34.732 1.00 77.44 121 LEU A N 1
ATOM 979 C CA . LEU A 1 121 ? -22.745 -10.767 35.710 1.00 77.44 121 LEU A CA 1
ATOM 980 C C . LEU A 1 121 ? -23.288 -10.475 37.115 1.00 77.44 121 LEU A C 1
ATOM 982 O O . LEU A 1 121 ? -23.804 -11.374 37.778 1.00 77.44 121 LEU A O 1
ATOM 986 N N . LEU A 1 122 ? -23.255 -9.210 37.543 1.00 78.94 122 LEU A N 1
ATOM 987 C CA . LEU A 1 122 ? -23.813 -8.793 38.833 1.00 78.94 122 LEU A CA 1
ATOM 988 C C . LEU A 1 122 ? -25.328 -9.036 38.921 1.00 78.94 122 LEU A C 1
ATOM 990 O O . LEU A 1 122 ? -25.811 -9.503 39.952 1.00 78.94 122 LEU A O 1
ATOM 994 N N . ALA A 1 123 ? -26.076 -8.766 37.847 1.00 75.31 123 ALA A N 1
ATOM 995 C CA . ALA A 1 123 ? -27.518 -9.003 37.801 1.00 75.31 123 ALA A CA 1
ATOM 996 C C . ALA A 1 123 ? -27.873 -10.496 37.919 1.00 75.31 123 ALA A C 1
ATOM 998 O O . ALA A 1 123 ? -28.806 -10.837 38.644 1.00 75.31 123 ALA A O 1
ATOM 999 N N . ARG A 1 124 ? -27.106 -11.382 37.266 1.00 74.31 124 ARG A N 1
ATOM 1000 C CA . ARG A 1 124 ? -27.286 -12.845 37.348 1.00 74.31 124 ARG A CA 1
ATOM 1001 C C . ARG A 1 124 ? -27.008 -13.374 38.754 1.00 74.31 124 ARG A C 1
ATOM 1003 O O . ARG A 1 124 ? -27.808 -14.136 39.288 1.00 74.31 124 ARG A O 1
ATOM 1010 N N . ASN A 1 125 ? -25.940 -12.891 39.386 1.00 69.88 125 ASN A N 1
ATOM 1011 C CA . ASN A 1 125 ? -25.583 -13.286 40.749 1.00 69.88 125 ASN A CA 1
ATOM 1012 C C . ASN A 1 125 ? -26.608 -12.789 41.787 1.00 69.88 125 ASN A C 1
ATOM 1014 O O . ASN A 1 125 ? -26.876 -13.475 42.771 1.00 69.88 125 ASN A O 1
ATOM 1018 N N . ALA A 1 126 ? -27.220 -11.620 41.568 1.00 70.25 126 ALA A N 1
ATOM 1019 C CA . ALA A 1 126 ? -28.285 -11.111 42.433 1.00 70.25 126 ALA A CA 1
ATOM 1020 C C . ALA A 1 126 ? -29.544 -11.996 42.386 1.00 70.25 126 ALA A C 1
ATOM 1022 O O . ALA A 1 126 ? -30.128 -12.279 43.433 1.00 70.25 126 ALA A O 1
ATOM 1023 N N . THR A 1 127 ? -29.924 -12.488 41.201 1.00 59.06 127 THR A N 1
ATOM 1024 C CA . THR A 1 127 ? -31.057 -13.415 41.025 1.00 59.06 127 THR A CA 1
ATOM 1025 C C . THR A 1 127 ? -30.825 -14.815 41.600 1.00 59.06 127 THR A C 1
ATOM 1027 O O . THR A 1 127 ? -31.797 -15.495 41.898 1.00 59.06 127 THR A O 1
ATOM 1030 N N . GLU A 1 128 ? -29.578 -15.241 41.819 1.00 53.16 128 GLU A N 1
ATOM 1031 C CA . GLU A 1 128 ? -29.267 -16.551 42.422 1.00 53.16 128 GLU A CA 1
ATOM 1032 C C . GLU A 1 128 ? -29.259 -16.536 43.966 1.00 53.16 128 GLU A C 1
ATOM 1034 O O . GLU A 1 128 ? -29.243 -17.589 44.598 1.00 53.16 128 GLU A O 1
ATOM 1039 N N . SER A 1 129 ? -29.317 -15.359 44.603 1.00 50.38 129 SER A N 1
ATOM 1040 C CA . SER A 1 129 ? -29.284 -15.223 46.073 1.00 50.38 129 SER A CA 1
ATOM 1041 C C . SER A 1 129 ? -30.657 -15.253 46.767 1.00 50.38 129 SER A C 1
ATOM 1043 O O . SER A 1 129 ? -30.734 -15.178 47.994 1.00 50.38 129 SER A O 1
ATOM 1045 N N . SER A 1 130 ? -31.741 -15.406 46.003 1.00 44.88 130 SER A N 1
ATOM 1046 C CA . SER A 1 130 ? -33.109 -15.550 46.505 1.00 44.88 130 SER A CA 1
ATOM 1047 C C . SER A 1 130 ? -33.809 -16.650 45.719 1.00 44.88 130 SER A C 1
ATOM 1049 O O . SER A 1 130 ? -34.431 -16.345 44.713 1.00 44.88 130 SER A O 1
ATOM 1051 N N . ASP A 1 131 ? -33.651 -17.909 46.138 1.00 42.19 131 ASP A N 1
ATOM 1052 C CA . ASP A 1 131 ? -34.739 -18.901 46.222 1.00 42.19 131 ASP A CA 1
ATOM 1053 C C . ASP A 1 131 ? -34.197 -20.314 46.494 1.00 42.19 131 ASP A C 1
ATOM 1055 O O . ASP A 1 131 ? -33.287 -20.787 45.814 1.00 42.19 131 ASP A O 1
ATOM 1059 N N . ASN A 1 132 ? -34.793 -21.010 47.475 1.00 42.47 132 ASN A N 1
ATOM 1060 C CA . ASN A 1 132 ? -35.048 -22.462 47.429 1.00 42.47 132 ASN A CA 1
ATOM 1061 C C . ASN A 1 132 ? -35.850 -22.952 48.662 1.00 42.47 132 ASN A C 1
ATOM 1063 O O . ASN A 1 132 ? -35.774 -22.293 49.701 1.00 42.47 132 ASN A O 1
ATOM 1067 N N . PRO A 1 133 ? -36.504 -24.145 48.650 1.00 61.97 133 PRO A N 1
ATOM 1068 C CA . PRO A 1 133 ? -36.683 -25.091 47.532 1.00 61.97 133 PRO A CA 1
ATOM 1069 C C . PRO A 1 133 ? -38.094 -25.726 47.412 1.00 61.97 133 PRO A C 1
ATOM 1071 O O . PRO A 1 133 ? -38.868 -25.769 48.368 1.00 61.97 133 PRO A O 1
ATOM 1074 N N . SER A 1 134 ? -38.378 -26.378 46.276 1.00 31.27 134 SER A N 1
ATOM 1075 C CA . SER A 1 134 ? -39.054 -27.692 46.264 1.00 31.27 134 SER A CA 1
ATOM 1076 C C . SER A 1 134 ? -38.779 -28.479 44.977 1.00 31.27 134 SER A C 1
ATOM 1078 O O . SER A 1 134 ? -38.930 -27.995 43.862 1.00 31.27 134 SER A O 1
ATOM 1080 N N . THR A 1 135 ? -38.352 -29.718 45.193 1.00 35.50 135 THR A N 1
ATOM 1081 C CA . THR A 1 135 ? -37.940 -30.777 44.264 1.00 35.50 135 THR A CA 1
ATOM 1082 C C . THR A 1 135 ? -39.058 -31.323 43.373 1.00 35.50 135 THR A C 1
ATOM 1084 O O . THR A 1 135 ? -40.155 -31.559 43.867 1.00 35.50 135 THR A O 1
ATOM 1087 N N . THR A 1 136 ? -38.734 -31.712 42.133 1.00 29.05 136 THR A N 1
ATOM 1088 C CA . THR A 1 136 ? -38.930 -33.086 41.610 1.00 29.05 136 THR A CA 1
ATOM 1089 C C . THR A 1 136 ? -38.010 -33.302 40.403 1.00 29.05 136 THR A C 1
ATOM 1091 O O . THR A 1 136 ? -37.945 -32.487 39.489 1.00 29.05 136 THR A O 1
ATOM 1094 N N . SER A 1 137 ? -37.265 -34.399 40.448 1.00 36.06 137 SER A N 1
ATOM 1095 C CA . SER A 1 137 ? -36.312 -34.895 39.459 1.00 36.06 137 SER A CA 1
ATOM 1096 C C . SER A 1 137 ? -36.998 -35.507 38.234 1.00 36.06 137 SER A C 1
ATOM 1098 O O . SER A 1 137 ? -37.998 -36.201 38.378 1.00 36.06 137 SER A O 1
ATOM 1100 N N . THR A 1 138 ? -36.402 -35.358 37.046 1.00 28.67 138 THR A N 1
ATOM 1101 C CA . THR A 1 138 ? -36.213 -36.452 36.069 1.00 28.67 138 THR A CA 1
ATOM 1102 C C . THR A 1 138 ? -35.078 -36.086 35.107 1.00 28.67 138 THR A C 1
ATOM 1104 O O . THR A 1 138 ? -34.921 -34.943 34.695 1.00 28.67 138 THR A O 1
ATOM 1107 N N . SER A 1 139 ? -34.260 -37.099 34.849 1.00 34.78 139 SER A N 1
ATOM 1108 C CA . SER A 1 139 ? -32.924 -37.117 34.262 1.00 34.78 139 SER A CA 1
ATOM 1109 C C . SER A 1 139 ? -32.902 -37.086 32.727 1.00 34.78 139 SER A C 1
ATOM 1111 O O . SER A 1 139 ? -33.863 -37.522 32.098 1.00 34.78 139 SER A O 1
ATOM 1113 N N . ASN A 1 140 ? -31.704 -36.777 32.203 1.00 35.69 140 ASN A N 1
ATOM 1114 C CA . ASN A 1 140 ? -31.129 -37.112 30.884 1.00 35.69 140 ASN A CA 1
ATOM 1115 C C . ASN A 1 140 ? -31.472 -36.146 29.729 1.00 35.69 140 ASN A C 1
ATOM 1117 O O . ASN A 1 140 ? -32.636 -35.929 29.436 1.00 35.69 140 ASN A O 1
ATOM 1121 N N . GLN A 1 141 ? -30.529 -35.572 28.976 1.00 36.56 141 GLN A N 1
ATOM 1122 C CA . GLN A 1 141 ? -29.106 -35.868 28.793 1.00 36.56 141 GLN A CA 1
ATOM 1123 C C . GLN A 1 141 ? -28.380 -34.624 28.266 1.00 36.56 141 GLN A C 1
ATOM 1125 O O . GLN A 1 141 ? -28.883 -33.925 27.386 1.00 36.56 141 GLN A O 1
ATOM 1130 N N . ASP A 1 142 ? -27.179 -34.418 28.798 1.00 38.34 142 ASP A N 1
ATOM 1131 C CA . ASP A 1 142 ? -26.135 -33.570 28.248 1.00 38.34 142 ASP A CA 1
ATOM 1132 C C . ASP A 1 142 ? -25.810 -33.965 26.801 1.00 38.34 142 ASP A C 1
ATOM 1134 O O . ASP A 1 142 ? -25.527 -35.128 26.505 1.00 38.34 142 ASP A O 1
ATOM 1138 N N . ILE A 1 143 ? -25.779 -32.973 25.910 1.00 42.62 143 ILE A N 1
ATOM 1139 C CA . ILE A 1 143 ? -24.827 -32.984 24.802 1.00 42.62 143 ILE A CA 1
ATOM 1140 C C . ILE A 1 143 ? -23.828 -31.884 25.116 1.00 42.62 143 ILE A C 1
ATOM 1142 O O . ILE A 1 143 ? -24.087 -30.691 24.951 1.00 42.62 143 ILE A O 1
ATOM 1146 N N . ASP A 1 144 ? -22.706 -32.366 25.625 1.00 41.69 144 ASP A N 1
ATOM 1147 C CA . ASP A 1 144 ? -21.447 -31.690 25.848 1.00 41.69 144 ASP A CA 1
ATOM 1148 C C . ASP A 1 144 ? -21.089 -30.852 24.610 1.00 41.69 144 ASP A C 1
ATOM 1150 O O . ASP A 1 144 ? -20.702 -31.374 23.562 1.00 41.69 144 ASP A O 1
ATOM 1154 N N . ARG A 1 145 ? -21.281 -29.532 24.692 1.00 38.56 145 ARG A N 1
ATOM 1155 C CA . ARG A 1 145 ? -20.685 -28.604 23.730 1.00 38.56 145 ARG A CA 1
ATOM 1156 C C . ARG A 1 145 ? -19.481 -27.989 24.405 1.00 38.56 145 ARG A C 1
ATOM 1158 O O . ARG A 1 145 ? -19.526 -26.896 24.965 1.00 38.56 145 ARG A O 1
ATOM 1165 N N . GLU A 1 146 ? -18.441 -28.807 24.374 1.00 36.72 146 GLU A N 1
ATOM 1166 C CA . GLU A 1 146 ? -17.070 -28.528 24.740 1.00 36.72 146 GLU A CA 1
ATOM 1167 C C . GLU A 1 146 ? -16.722 -27.064 24.458 1.00 36.72 146 GLU A C 1
ATOM 1169 O O . GLU A 1 146 ? -16.839 -26.558 23.336 1.00 36.72 146 GLU A O 1
ATOM 1174 N N . LYS A 1 147 ? -16.327 -26.373 25.529 1.00 40.28 147 LYS A N 1
ATOM 1175 C CA . LYS A 1 147 ? -15.698 -25.059 25.487 1.00 40.28 147 LYS A CA 1
ATOM 1176 C C . LYS A 1 147 ? -14.394 -25.181 24.702 1.00 40.28 147 LYS A C 1
ATOM 1178 O O . LYS A 1 147 ? -13.318 -25.255 25.290 1.00 40.28 147 LYS A O 1
ATOM 1183 N N . THR A 1 148 ? -14.457 -25.128 23.377 1.00 34.31 148 THR A N 1
ATOM 1184 C CA . THR A 1 148 ? -13.308 -24.673 22.603 1.00 34.31 148 THR A CA 1
ATOM 1185 C C . THR A 1 148 ? -13.220 -23.176 22.828 1.00 34.31 148 THR A C 1
ATOM 1187 O O . THR A 1 148 ? -13.818 -22.377 22.106 1.00 34.31 148 THR A O 1
ATOM 1190 N N . ASN A 1 149 ? -12.515 -22.820 23.900 1.00 42.62 149 ASN A N 1
ATOM 1191 C CA . ASN A 1 149 ? -11.936 -21.508 24.084 1.00 42.62 149 ASN A CA 1
ATOM 1192 C C . ASN A 1 149 ? -10.934 -21.284 22.944 1.00 42.62 149 ASN A C 1
ATOM 1194 O O . ASN A 1 149 ? -9.738 -21.525 23.079 1.00 42.62 149 ASN A O 1
ATOM 1198 N N . ILE A 1 150 ? -11.448 -20.925 21.773 1.00 41.97 150 ILE A N 1
ATOM 1199 C CA . ILE A 1 150 ? -10.664 -20.195 20.798 1.00 41.97 150 ILE A CA 1
ATOM 1200 C C . ILE A 1 150 ? -10.913 -18.757 21.201 1.00 41.97 150 ILE A C 1
ATOM 1202 O O . ILE A 1 150 ? -11.920 -18.172 20.805 1.00 41.97 150 ILE A O 1
ATOM 1206 N N . ASP A 1 151 ? -10.030 -18.238 22.056 1.00 41.97 151 ASP A N 1
ATOM 1207 C CA . ASP A 1 151 ? -9.878 -16.809 22.265 1.00 41.97 151 ASP A CA 1
ATOM 1208 C C . ASP A 1 151 ? -9.842 -16.187 20.869 1.00 41.97 151 ASP A C 1
ATOM 1210 O O . ASP A 1 151 ? -8.852 -16.306 20.137 1.00 41.97 151 ASP A O 1
ATOM 1214 N N . ALA A 1 152 ? -10.963 -15.597 20.452 1.00 45.84 152 ALA A N 1
ATOM 1215 C CA . ALA A 1 152 ? -11.060 -14.830 19.229 1.00 45.84 152 ALA A CA 1
ATOM 1216 C C . ALA A 1 152 ? -10.266 -13.558 19.491 1.00 45.84 152 ALA A C 1
ATOM 1218 O O . ALA A 1 152 ? -10.803 -12.508 19.834 1.00 45.84 152 ALA A O 1
ATOM 1219 N N . LYS A 1 153 ? -8.942 -13.702 19.426 1.00 50.03 153 LYS A N 1
ATOM 1220 C CA . LYS A 1 153 ? -7.985 -12.624 19.527 1.00 50.03 153 LYS A CA 1
ATOM 1221 C C . LYS A 1 153 ? -8.367 -11.668 18.415 1.00 50.03 153 LYS A C 1
ATOM 1223 O O . LYS A 1 153 ? -8.150 -11.972 17.244 1.00 50.03 153 LYS A O 1
ATOM 1228 N N . SER A 1 154 ? -9.015 -10.573 18.808 1.00 43.38 154 SER A N 1
ATOM 1229 C CA . SER A 1 154 ? -9.266 -9.406 17.978 1.00 43.38 154 SER A CA 1
ATOM 1230 C C . SER A 1 154 ? -8.021 -9.182 17.127 1.00 43.38 154 SER A C 1
ATOM 1232 O O . SER A 1 154 ? -6.942 -8.871 17.644 1.00 43.38 154 SER A O 1
ATOM 1234 N N . LEU A 1 155 ? -8.135 -9.471 15.831 1.00 48.97 155 LEU A N 1
ATOM 1235 C CA . LEU A 1 155 ? -7.098 -9.145 14.873 1.00 48.97 155 LEU A CA 1
ATOM 1236 C C . LEU A 1 155 ? -7.160 -7.627 14.744 1.00 48.97 155 LEU A C 1
ATOM 1238 O O . LEU A 1 155 ? -7.914 -7.088 13.941 1.00 48.97 155 LEU A O 1
ATOM 1242 N N . ASN A 1 156 ? -6.415 -6.937 15.604 1.00 46.66 156 ASN A N 1
ATOM 1243 C CA . ASN A 1 156 ? -6.123 -5.524 15.445 1.00 46.66 156 ASN A CA 1
ATOM 1244 C C . ASN A 1 156 ? -5.312 -5.374 14.151 1.00 46.66 156 ASN A C 1
ATOM 1246 O O . ASN A 1 156 ? -4.097 -5.546 14.148 1.00 46.66 156 ASN A O 1
ATOM 1250 N N . VAL A 1 157 ? -6.004 -5.112 13.038 1.00 52.06 157 VAL A N 1
ATOM 1251 C CA . VAL A 1 157 ? -5.399 -4.824 11.721 1.00 52.06 157 VAL A CA 1
ATOM 1252 C C . VAL A 1 157 ? -5.012 -3.338 11.603 1.00 52.06 157 VAL A C 1
ATOM 1254 O O . VAL A 1 157 ? -4.520 -2.897 10.571 1.00 52.06 157 VAL A O 1
ATOM 1257 N N . SER A 1 158 ? -5.223 -2.540 12.654 1.00 47.16 158 SER A N 1
ATOM 1258 C CA . SER A 1 158 ? -4.861 -1.120 12.699 1.00 47.16 158 SER A CA 1
ATOM 1259 C C . SER A 1 158 ? -4.048 -0.832 13.958 1.00 47.16 158 SER A C 1
ATOM 1261 O O . SER A 1 158 ? -4.453 -1.175 15.068 1.00 47.16 158 SER A O 1
ATOM 1263 N N . GLY A 1 159 ? -2.867 -0.255 13.759 1.00 50.94 159 GLY A N 1
ATOM 1264 C CA . GLY A 1 159 ? -1.774 -0.157 14.723 1.00 50.94 159 GLY A CA 1
ATOM 1265 C C . GLY A 1 159 ? -0.429 -0.407 14.025 1.00 50.94 159 GLY A C 1
ATOM 1266 O O . GLY A 1 159 ? -0.403 -1.100 13.007 1.00 50.94 159 GLY A O 1
ATOM 1267 N N . PRO A 1 160 ? 0.701 0.135 14.531 1.00 52.12 160 PRO A N 1
ATOM 1268 C CA . PRO A 1 160 ? 2.015 -0.242 14.015 1.00 52.12 160 PRO A CA 1
ATOM 1269 C C . PRO A 1 160 ? 2.113 -1.764 14.058 1.00 52.12 160 PRO A C 1
ATOM 1271 O O . PRO A 1 160 ? 1.790 -2.349 15.099 1.00 52.12 160 PRO A O 1
ATOM 1274 N N . VAL A 1 161 ? 2.485 -2.389 12.933 1.00 53.69 161 VAL A N 1
ATOM 1275 C CA . VAL A 1 161 ? 2.533 -3.849 12.832 1.00 53.69 161 VAL A CA 1
ATOM 1276 C C . VAL A 1 161 ? 3.324 -4.368 14.016 1.00 53.69 161 VAL A C 1
ATOM 1278 O O . VAL A 1 161 ? 4.501 -4.046 14.197 1.00 53.69 161 VAL A O 1
ATOM 1281 N N . GLN A 1 162 ? 2.618 -5.080 14.898 1.00 61.53 162 GLN A N 1
ATOM 1282 C CA . GLN A 1 162 ? 3.226 -5.624 16.096 1.00 61.53 162 GLN A CA 1
ATOM 1283 C C . GLN A 1 162 ? 4.364 -6.521 15.616 1.00 61.53 162 GLN A C 1
ATOM 1285 O O . GLN A 1 162 ? 4.112 -7.405 14.791 1.00 61.53 162 GLN A O 1
ATOM 1290 N N . PRO A 1 163 ? 5.609 -6.288 16.066 1.00 64.88 163 PRO A N 1
ATOM 1291 C CA . PRO A 1 163 ? 6.742 -7.032 15.555 1.00 64.88 163 PRO A CA 1
ATOM 1292 C C . PRO A 1 163 ? 6.472 -8.520 15.743 1.00 64.88 163 PRO A C 1
ATOM 1294 O O . PRO A 1 163 ? 6.138 -8.965 16.845 1.00 64.88 163 PRO A O 1
ATOM 1297 N N . TYR A 1 164 ? 6.596 -9.278 14.652 1.00 72.62 164 TYR A N 1
ATOM 1298 C CA . TYR A 1 164 ? 6.378 -10.718 14.666 1.00 72.62 164 TYR A CA 1
ATOM 1299 C C . TYR A 1 164 ? 7.149 -11.358 15.817 1.00 72.62 164 TYR A C 1
ATOM 1301 O O . TYR A 1 164 ? 8.313 -11.015 16.072 1.00 72.62 164 TYR A O 1
ATOM 1309 N N . SER A 1 165 ? 6.490 -12.279 16.523 1.00 76.81 165 SER A N 1
ATOM 1310 C CA . SER A 1 165 ? 7.080 -12.936 17.683 1.00 76.81 165 SER A CA 1
ATOM 1311 C C . SER A 1 165 ? 8.431 -13.550 17.301 1.00 76.81 165 SER A C 1
ATOM 1313 O O . SER A 1 165 ? 8.591 -14.179 16.260 1.00 76.81 165 SER A O 1
ATOM 1315 N N . GLN A 1 166 ? 9.457 -13.370 18.135 1.00 75.31 166 GLN A N 1
ATOM 1316 C CA . GLN A 1 166 ? 10.783 -13.933 17.829 1.00 75.31 166 GLN A CA 1
ATOM 1317 C C . GLN A 1 166 ? 10.734 -15.471 17.747 1.00 75.31 166 GLN A C 1
ATOM 1319 O O . GLN A 1 166 ? 11.545 -16.084 17.062 1.00 75.31 166 GLN A O 1
ATOM 1324 N N . ASN A 1 167 ? 9.722 -16.075 18.377 1.00 81.19 167 ASN A N 1
ATOM 1325 C CA . ASN A 1 167 ? 9.481 -17.514 18.422 1.00 81.19 167 ASN A CA 1
ATOM 1326 C C . ASN A 1 167 ? 8.971 -18.108 17.098 1.00 81.19 167 ASN A C 1
ATOM 1328 O O . ASN A 1 167 ? 8.855 -19.325 17.016 1.00 81.19 167 ASN A O 1
ATOM 1332 N N . ILE A 1 168 ? 8.648 -17.288 16.090 1.00 81.88 168 ILE A N 1
ATOM 1333 C CA . ILE A 1 168 ? 8.302 -17.757 14.734 1.00 81.88 168 ILE A CA 1
ATOM 1334 C C . ILE A 1 168 ? 9.386 -17.412 13.702 1.00 81.88 168 ILE A C 1
ATOM 1336 O O . ILE A 1 168 ? 9.225 -17.662 12.515 1.00 81.88 168 ILE A O 1
ATOM 1340 N N . LYS A 1 169 ? 10.525 -16.850 14.121 1.00 80.25 169 LYS A N 1
ATOM 1341 C CA . LYS A 1 169 ? 11.672 -16.654 13.224 1.00 80.25 169 LYS A CA 1
ATOM 1342 C C . LYS A 1 169 ? 12.547 -17.904 13.189 1.00 80.25 169 LYS A C 1
ATOM 1344 O O . LYS A 1 169 ? 12.583 -18.665 14.148 1.00 80.25 169 LYS A O 1
ATOM 1349 N N . ASN A 1 170 ? 13.307 -18.065 12.104 1.00 84.31 170 ASN A N 1
ATOM 1350 C CA . ASN A 1 170 ? 14.259 -19.167 11.898 1.00 84.31 170 ASN A CA 1
ATOM 1351 C C . ASN A 1 170 ? 13.613 -20.560 11.764 1.00 84.31 170 ASN A C 1
ATOM 1353 O O . ASN A 1 170 ? 14.223 -21.566 12.124 1.00 84.31 170 ASN A O 1
ATOM 1357 N N . PHE A 1 171 ? 12.400 -20.619 11.212 1.00 90.56 171 PHE A N 1
ATOM 1358 C CA . PHE A 1 171 ? 11.733 -21.863 10.823 1.00 90.56 171 PHE A CA 1
ATOM 1359 C C . PHE A 1 171 ? 11.562 -21.946 9.305 1.00 90.56 171 PHE A C 1
ATOM 1361 O O . PHE A 1 171 ? 11.649 -20.943 8.595 1.00 90.56 171 PHE A O 1
ATOM 1368 N N . TRP A 1 172 ? 11.311 -23.158 8.811 1.00 91.31 172 TRP A N 1
ATOM 1369 C CA . TRP A 1 172 ? 10.996 -23.396 7.407 1.00 91.31 172 TRP A CA 1
ATOM 1370 C C . TRP A 1 172 ? 9.526 -23.089 7.127 1.00 91.31 172 TRP A C 1
ATOM 1372 O O . TRP A 1 172 ? 8.640 -23.673 7.751 1.00 91.31 172 TRP A O 1
ATOM 1382 N N . TYR A 1 173 ? 9.285 -22.213 6.152 1.00 90.38 173 TYR A N 1
ATOM 1383 C CA . TYR A 1 173 ? 7.951 -21.844 5.689 1.00 90.38 173 TYR A CA 1
ATOM 1384 C C . TYR A 1 173 ? 7.787 -22.221 4.214 1.00 90.38 173 TYR A C 1
ATOM 1386 O O . TYR A 1 173 ? 8.635 -21.849 3.398 1.00 90.38 173 TYR A O 1
ATOM 1394 N N . PRO A 1 174 ? 6.728 -22.959 3.839 1.00 91.69 174 PRO A N 1
ATOM 1395 C CA . PRO A 1 174 ? 6.407 -23.172 2.436 1.00 91.69 174 PRO A CA 1
ATOM 1396 C C . PRO A 1 174 ? 5.879 -21.862 1.835 1.00 91.69 174 PRO A C 1
ATOM 1398 O O . PRO A 1 174 ? 4.908 -21.302 2.336 1.00 91.69 174 PRO A O 1
ATOM 1401 N N . VAL A 1 175 ? 6.519 -21.376 0.768 1.00 91.62 175 VAL A N 1
ATOM 1402 C CA . VAL A 1 175 ? 6.204 -20.065 0.159 1.00 91.62 175 VAL A CA 1
ATOM 1403 C C . VAL A 1 175 ? 5.743 -20.143 -1.298 1.00 91.62 175 VAL A C 1
ATOM 1405 O O . VAL A 1 175 ? 5.078 -19.228 -1.767 1.00 91.62 175 VAL A O 1
ATOM 1408 N N . ALA A 1 176 ? 6.072 -21.217 -2.020 1.00 90.62 176 ALA A N 1
ATOM 1409 C CA . ALA A 1 176 ? 5.669 -21.415 -3.412 1.00 90.62 176 ALA A CA 1
ATOM 1410 C C . ALA A 1 176 ? 5.774 -22.888 -3.823 1.00 90.62 176 ALA A C 1
ATOM 1412 O O . ALA A 1 176 ? 6.545 -23.651 -3.230 1.00 90.62 176 ALA A O 1
ATOM 1413 N N . PHE A 1 177 ? 5.050 -23.280 -4.874 1.00 91.38 177 PHE A N 1
ATOM 1414 C CA . PHE A 1 177 ? 5.217 -24.593 -5.489 1.00 91.38 177 PHE A CA 1
ATOM 1415 C C . PHE A 1 177 ? 6.358 -24.586 -6.505 1.00 91.38 177 PHE A C 1
ATOM 1417 O O . PHE A 1 177 ? 6.591 -23.617 -7.225 1.00 91.38 177 PHE A O 1
ATOM 1424 N N . THR A 1 178 ? 7.038 -25.724 -6.644 1.00 90.81 178 THR A N 1
ATOM 1425 C CA . THR A 1 178 ? 8.104 -25.895 -7.645 1.00 90.81 178 THR A CA 1
ATOM 1426 C C . THR A 1 178 ? 7.611 -25.654 -9.077 1.00 90.81 178 THR A C 1
ATOM 1428 O O . THR A 1 178 ? 8.396 -25.209 -9.911 1.00 90.81 178 THR A O 1
ATOM 1431 N N . ALA A 1 179 ? 6.329 -25.921 -9.353 1.00 89.12 179 ALA A N 1
ATOM 1432 C CA . ALA A 1 179 ? 5.698 -25.713 -10.658 1.00 89.12 179 ALA A CA 1
ATOM 1433 C C . ALA A 1 179 ? 5.513 -24.228 -11.026 1.00 89.12 179 ALA A C 1
ATOM 1435 O O . ALA A 1 179 ? 5.509 -23.895 -12.213 1.00 89.12 179 ALA A O 1
ATOM 1436 N N . ASP A 1 180 ? 5.403 -23.351 -10.025 1.00 85.75 180 ASP A N 1
ATOM 1437 C CA . ASP A 1 180 ? 5.282 -21.902 -10.224 1.00 85.75 180 ASP A CA 1
ATOM 1438 C C . ASP A 1 180 ? 6.647 -21.273 -10.535 1.00 85.75 180 ASP A C 1
ATOM 1440 O O . ASP A 1 180 ? 6.734 -20.256 -11.219 1.00 85.75 180 ASP A O 1
ATOM 1444 N N . LEU A 1 181 ? 7.728 -21.925 -10.091 1.00 89.44 181 LEU A N 1
ATOM 1445 C CA . LEU A 1 181 ? 9.107 -21.487 -10.283 1.00 89.44 181 LEU A CA 1
ATOM 1446 C C . LEU A 1 181 ? 9.713 -22.078 -11.565 1.00 89.44 181 LEU A C 1
ATOM 1448 O O . LEU A 1 181 ? 10.557 -22.987 -11.527 1.00 89.44 181 LEU A O 1
ATOM 1452 N N . LYS A 1 182 ? 9.253 -21.577 -12.711 1.00 88.88 182 LYS A N 1
ATOM 1453 C CA . LYS A 1 182 ? 9.748 -21.958 -14.044 1.00 88.88 182 LYS A CA 1
ATOM 1454 C C . LYS A 1 182 ? 11.145 -21.383 -14.307 1.00 88.88 182 LYS A C 1
ATOM 1456 O O . LYS A 1 182 ? 11.607 -20.482 -13.606 1.00 88.88 182 LYS A O 1
ATOM 1461 N N . HIS A 1 183 ? 11.822 -21.907 -15.327 1.00 86.88 183 HIS A N 1
ATOM 1462 C CA . HIS A 1 183 ? 13.077 -21.323 -15.805 1.00 86.88 183 HIS A CA 1
ATOM 1463 C C . HIS A 1 183 ? 12.855 -19.872 -16.254 1.00 86.88 183 HIS A C 1
ATOM 1465 O O . HIS A 1 183 ? 11.773 -19.551 -16.747 1.00 86.88 183 HIS A O 1
ATOM 1471 N N . ASP A 1 184 ? 13.843 -19.010 -16.021 1.00 87.56 184 ASP A N 1
ATOM 1472 C CA . ASP A 1 184 ? 13.804 -17.565 -16.295 1.00 87.56 184 ASP A CA 1
ATOM 1473 C C . ASP A 1 184 ? 12.663 -16.779 -15.624 1.00 87.56 184 ASP A C 1
ATOM 1475 O O . ASP A 1 184 ? 12.383 -15.634 -15.979 1.00 87.56 184 ASP A O 1
ATOM 1479 N N . THR A 1 185 ? 12.005 -17.370 -14.624 1.00 88.69 185 THR A N 1
ATOM 1480 C CA . THR A 1 185 ? 10.984 -16.687 -13.826 1.00 88.69 185 THR A CA 1
ATOM 1481 C C . THR A 1 185 ? 11.465 -16.458 -12.407 1.00 88.69 185 THR A C 1
ATOM 1483 O O . THR A 1 185 ? 12.273 -17.215 -11.860 1.00 88.69 185 THR A O 1
ATOM 1486 N N . MET A 1 186 ? 10.930 -15.405 -11.803 1.00 93.06 186 MET A N 1
ATOM 1487 C CA . MET A 1 186 ? 11.093 -15.126 -10.392 1.00 93.06 186 MET A CA 1
ATOM 1488 C C . MET A 1 186 ? 9.736 -14.808 -9.774 1.00 93.06 186 MET A C 1
ATOM 1490 O O . MET A 1 186 ? 8.849 -14.282 -10.447 1.00 93.06 186 MET A O 1
ATOM 1494 N N . VAL A 1 187 ? 9.571 -15.153 -8.503 1.00 93.69 187 VAL A N 1
ATOM 1495 C CA . VAL A 1 187 ? 8.330 -14.958 -7.756 1.00 93.69 187 VAL A CA 1
ATOM 1496 C C . VAL A 1 187 ? 8.644 -14.082 -6.543 1.00 93.69 187 VAL A C 1
ATOM 1498 O O . VAL A 1 187 ? 9.430 -14.498 -5.684 1.00 93.69 187 VAL A O 1
ATOM 1501 N N . PRO A 1 188 ? 8.087 -12.863 -6.457 1.00 92.69 188 PRO A N 1
ATOM 1502 C CA . PRO A 1 188 ? 8.200 -12.052 -5.256 1.00 92.69 188 PRO A CA 1
ATOM 1503 C C . PRO A 1 188 ? 7.365 -12.672 -4.132 1.00 92.69 188 PRO A C 1
ATOM 1505 O O . PRO A 1 188 ? 6.235 -13.111 -4.342 1.00 92.69 188 PRO A O 1
ATOM 1508 N N . ILE A 1 189 ? 7.929 -12.693 -2.930 1.00 92.69 189 ILE A N 1
ATOM 1509 C CA . ILE A 1 189 ? 7.284 -13.169 -1.708 1.00 92.69 189 ILE A CA 1
ATOM 1510 C C . ILE A 1 189 ? 7.501 -12.145 -0.594 1.00 92.69 189 ILE A C 1
ATOM 1512 O O . ILE A 1 189 ? 8.528 -11.469 -0.545 1.00 92.69 189 ILE A O 1
ATOM 1516 N N . ASP A 1 190 ? 6.557 -12.056 0.333 1.00 86.88 190 ASP A N 1
ATOM 1517 C CA . ASP A 1 190 ? 6.728 -11.298 1.568 1.00 86.88 190 ASP A CA 1
ATOM 1518 C C . ASP A 1 190 ? 6.541 -12.252 2.744 1.00 86.88 190 ASP A C 1
ATOM 1520 O O . ASP A 1 190 ? 5.519 -12.931 2.864 1.00 86.88 190 ASP A O 1
ATOM 1524 N N . CYS A 1 191 ? 7.571 -12.364 3.577 1.00 83.25 191 CYS A N 1
ATOM 1525 C CA . CYS A 1 191 ? 7.519 -13.130 4.809 1.00 83.25 191 CYS A CA 1
ATOM 1526 C C . CYS A 1 191 ? 7.907 -12.204 5.947 1.00 83.25 191 CYS A C 1
ATOM 1528 O O . CYS A 1 191 ? 9.044 -11.741 6.011 1.00 83.25 191 CYS A O 1
ATOM 1530 N N . PHE A 1 192 ? 6.978 -11.971 6.870 1.00 84.94 192 PHE A N 1
ATOM 1531 C CA . PHE A 1 192 ? 7.225 -11.140 8.044 1.00 84.94 192 PHE A CA 1
ATOM 1532 C C . PHE A 1 192 ? 7.663 -9.702 7.704 1.00 84.94 192 PHE A C 1
ATOM 1534 O O . PHE A 1 192 ? 8.557 -9.172 8.365 1.00 84.94 192 PHE A O 1
ATOM 1541 N N . GLU A 1 193 ? 7.062 -9.093 6.671 1.00 79.62 193 GLU A N 1
ATOM 1542 C CA . GLU A 1 193 ? 7.420 -7.761 6.141 1.00 79.62 193 GLU A CA 1
ATOM 1543 C C . GLU A 1 193 ? 8.856 -7.681 5.611 1.00 79.62 193 GLU A C 1
ATOM 1545 O O . GLU A 1 193 ? 9.482 -6.617 5.553 1.00 79.62 193 GLU A O 1
ATOM 1550 N N . GLN A 1 194 ? 9.419 -8.832 5.247 1.00 83.56 194 GLN A N 1
ATOM 1551 C CA . GLN A 1 194 ? 10.716 -8.927 4.601 1.00 83.56 194 GLN A CA 1
ATOM 1552 C C . GLN A 1 194 ? 10.505 -9.363 3.154 1.00 83.56 194 GLN A C 1
ATOM 1554 O O . GLN A 1 194 ? 10.388 -10.564 2.879 1.00 83.56 194 GLN A O 1
ATOM 1559 N N . PRO A 1 195 ? 10.472 -8.404 2.213 1.00 89.00 195 PRO A N 1
ATOM 1560 C CA . PRO A 1 195 ? 10.257 -8.721 0.817 1.00 89.00 195 PRO A CA 1
ATOM 1561 C C . PRO A 1 195 ? 11.474 -9.484 0.294 1.00 89.00 195 PRO A C 1
ATOM 1563 O O . PRO A 1 195 ? 12.624 -9.046 0.417 1.00 89.00 195 PRO A O 1
ATOM 1566 N N . SER A 1 196 ? 11.213 -10.647 -0.282 1.00 94.25 196 SER A N 1
ATOM 1567 C CA . SER A 1 196 ? 12.196 -11.545 -0.879 1.00 94.25 196 SER A CA 1
ATOM 1568 C C . SER A 1 196 ? 11.728 -11.958 -2.269 1.00 94.25 196 SER A C 1
ATOM 1570 O O . SER A 1 196 ? 10.577 -11.760 -2.645 1.00 94.25 196 SER A O 1
ATOM 1572 N N . VAL A 1 197 ? 12.634 -12.491 -3.071 1.00 94.94 197 VAL A N 1
ATOM 1573 C CA . VAL A 1 197 ? 12.332 -12.988 -4.405 1.00 94.94 197 VAL A CA 1
ATOM 1574 C C . VAL A 1 197 ? 12.987 -14.348 -4.567 1.00 94.94 197 VAL A C 1
ATOM 1576 O O . VAL A 1 197 ? 14.178 -14.522 -4.289 1.00 94.94 197 VAL A O 1
ATOM 1579 N N . ILE A 1 198 ? 12.182 -15.322 -4.978 1.00 95.88 198 ILE A N 1
ATOM 1580 C CA . ILE A 1 198 ? 12.646 -16.667 -5.299 1.00 95.88 198 ILE A CA 1
ATOM 1581 C C . ILE A 1 198 ? 12.780 -16.806 -6.808 1.00 95.88 198 ILE A C 1
ATOM 1583 O O . ILE A 1 198 ? 11.963 -16.290 -7.566 1.00 95.88 198 ILE A O 1
ATOM 1587 N N . PHE A 1 199 ? 13.811 -17.503 -7.255 1.00 95.50 199 PHE A N 1
ATOM 1588 C CA . PHE A 1 199 ? 14.097 -17.726 -8.671 1.00 95.50 199 PHE A CA 1
ATOM 1589 C C . PHE A 1 199 ? 14.853 -19.041 -8.833 1.00 95.50 199 PHE A C 1
ATOM 1591 O O . PHE A 1 199 ? 15.247 -19.664 -7.844 1.00 95.50 199 PHE A O 1
ATOM 1598 N N . ARG A 1 200 ? 15.042 -19.487 -10.073 1.00 94.69 200 ARG A N 1
ATOM 1599 C CA . ARG A 1 200 ? 15.802 -20.701 -10.369 1.00 94.69 200 ARG A CA 1
ATOM 1600 C C . ARG A 1 200 ? 17.137 -20.346 -11.016 1.00 94.69 200 ARG A C 1
ATOM 1602 O O . ARG A 1 200 ? 17.166 -19.574 -11.971 1.00 94.69 200 ARG A O 1
ATOM 1609 N N . GLY A 1 201 ? 18.212 -20.929 -10.495 1.00 92.94 201 GLY A N 1
ATOM 1610 C CA . GLY A 1 201 ? 19.530 -20.883 -11.111 1.00 92.94 201 GLY A CA 1
ATOM 1611 C C . GLY A 1 201 ? 19.576 -21.672 -12.419 1.00 92.94 201 GLY A C 1
ATOM 1612 O O . GLY A 1 201 ? 18.669 -22.447 -12.741 1.00 92.94 201 GLY A O 1
ATOM 1613 N N . GLU A 1 202 ? 20.662 -21.501 -13.167 1.00 91.69 202 GLU A N 1
ATOM 1614 C CA . GLU A 1 202 ? 20.899 -22.229 -14.418 1.00 91.69 202 GLU A CA 1
ATOM 1615 C C . GLU A 1 202 ? 21.032 -23.741 -14.169 1.00 91.69 202 GLU A C 1
ATOM 1617 O O . GLU A 1 202 ? 20.574 -24.556 -14.966 1.00 91.69 202 GLU A O 1
ATOM 1622 N N . ASP A 1 203 ? 21.545 -24.123 -12.996 1.00 90.50 203 ASP A N 1
ATOM 1623 C CA . ASP A 1 203 ? 21.632 -25.509 -12.526 1.00 90.50 203 ASP A CA 1
ATOM 1624 C C . ASP A 1 203 ? 20.276 -26.113 -12.105 1.00 90.50 203 ASP A C 1
ATOM 1626 O O . ASP A 1 203 ? 20.204 -27.257 -11.648 1.00 90.50 203 ASP A O 1
ATOM 1630 N N . GLY A 1 204 ? 19.192 -25.347 -12.232 1.00 89.69 204 GLY A N 1
ATOM 1631 C CA . GLY A 1 204 ? 17.849 -25.759 -11.868 1.00 89.69 204 GLY A CA 1
ATOM 1632 C C . GLY A 1 204 ? 17.554 -25.685 -10.369 1.00 89.69 204 GLY A C 1
ATOM 1633 O O . GLY A 1 204 ? 16.426 -26.004 -9.979 1.00 89.69 204 GLY A O 1
ATOM 1634 N N . LYS A 1 205 ? 18.490 -25.258 -9.514 1.00 91.75 205 LYS A N 1
ATOM 1635 C CA . LYS A 1 205 ? 18.239 -25.131 -8.073 1.00 91.75 205 LYS A CA 1
ATOM 1636 C C . LYS A 1 205 ? 17.523 -23.816 -7.746 1.00 91.75 205 LYS A C 1
ATOM 1638 O O . LYS A 1 205 ? 17.781 -22.797 -8.384 1.00 91.75 205 LYS A O 1
ATOM 1643 N N . PRO A 1 206 ? 16.593 -23.814 -6.776 1.00 93.50 206 PRO A N 1
ATOM 1644 C CA . PRO A 1 206 ? 15.959 -22.584 -6.327 1.00 93.50 206 PRO A CA 1
ATOM 1645 C C . PRO A 1 206 ? 16.929 -21.748 -5.481 1.00 93.50 206 PRO A C 1
ATOM 1647 O O . PRO A 1 206 ? 17.638 -22.284 -4.632 1.00 93.50 206 PRO A O 1
ATOM 1650 N N . GLY A 1 207 ? 16.910 -20.435 -5.686 1.00 93.50 207 GLY A N 1
ATOM 1651 C CA . GLY A 1 207 ? 17.550 -19.437 -4.834 1.00 93.50 207 GLY A CA 1
ATOM 1652 C C . GLY A 1 207 ? 16.517 -18.481 -4.249 1.00 93.50 207 GLY A C 1
ATOM 1653 O O . GLY A 1 207 ? 15.429 -18.313 -4.802 1.00 93.50 207 GLY A O 1
ATOM 1654 N N . CYS A 1 208 ? 16.859 -17.852 -3.127 1.00 94.69 208 CYS A N 1
ATOM 1655 C CA . CYS A 1 208 ? 16.046 -16.823 -2.487 1.00 94.69 208 CYS A CA 1
ATOM 1656 C C . CYS A 1 208 ? 16.951 -15.672 -2.062 1.00 94.69 208 CYS A C 1
ATOM 1658 O O . CYS A 1 208 ? 17.920 -15.882 -1.332 1.00 94.69 208 CYS A O 1
ATOM 1660 N N . VAL A 1 209 ? 16.636 -14.459 -2.507 1.00 95.38 209 VAL A N 1
ATOM 1661 C CA . VAL A 1 209 ? 17.362 -13.245 -2.119 1.00 95.38 209 VAL A CA 1
ATOM 1662 C C . VAL A 1 209 ? 16.381 -12.178 -1.659 1.00 95.38 209 VAL A C 1
ATOM 1664 O O . VAL A 1 209 ? 15.207 -12.194 -2.023 1.00 95.38 209 VAL A O 1
ATOM 1667 N N . ARG A 1 210 ? 16.850 -11.221 -0.856 1.00 93.75 210 ARG A N 1
ATOM 1668 C CA . ARG A 1 210 ? 16.029 -10.073 -0.460 1.00 93.75 210 ARG A CA 1
ATOM 1669 C C . ARG A 1 210 ? 15.625 -9.286 -1.708 1.00 93.75 210 ARG A C 1
ATOM 1671 O O . ARG A 1 210 ? 16.482 -8.991 -2.537 1.00 93.75 210 ARG A O 1
ATOM 1678 N N . ASN A 1 211 ? 14.358 -8.892 -1.822 1.00 94.38 211 ASN A N 1
ATOM 1679 C CA . ASN A 1 211 ? 13.839 -8.139 -2.964 1.00 94.38 211 ASN A CA 1
ATOM 1680 C C . ASN A 1 211 ? 14.221 -6.650 -2.866 1.00 94.38 211 ASN A C 1
ATOM 1682 O O . ASN A 1 211 ? 13.388 -5.751 -2.762 1.00 94.38 211 ASN A O 1
ATOM 1686 N N . THR A 1 212 ? 15.517 -6.377 -2.763 1.00 89.44 212 THR A N 1
ATOM 1687 C CA . THR A 1 212 ? 16.063 -5.040 -2.548 1.00 89.44 212 THR A CA 1
ATOM 1688 C C . THR A 1 212 ? 17.491 -5.011 -3.068 1.00 89.44 212 THR A C 1
ATOM 1690 O O . THR A 1 212 ? 18.386 -5.625 -2.490 1.00 89.44 212 THR A O 1
ATOM 1693 N N . CYS A 1 213 ? 17.725 -4.271 -4.150 1.00 91.25 213 CYS A N 1
ATOM 1694 C CA . CYS A 1 213 ? 19.062 -4.115 -4.704 1.00 91.25 213 CYS A CA 1
ATOM 1695 C C . CYS A 1 213 ? 19.993 -3.416 -3.701 1.00 91.25 213 CYS A C 1
ATOM 1697 O O . CYS A 1 213 ? 19.712 -2.305 -3.248 1.00 91.25 213 CYS A O 1
ATOM 1699 N N . ALA A 1 214 ? 21.144 -4.026 -3.426 1.00 89.69 214 ALA A N 1
ATOM 1700 C CA . ALA A 1 214 ? 22.178 -3.505 -2.529 1.00 89.69 214 ALA A CA 1
ATOM 1701 C C . ALA A 1 214 ? 22.735 -2.127 -2.943 1.00 89.69 214 ALA A C 1
ATOM 1703 O O . ALA A 1 214 ? 23.303 -1.426 -2.112 1.00 89.69 214 ALA A O 1
ATOM 1704 N N . HIS A 1 215 ? 22.561 -1.711 -4.202 1.00 86.81 215 HIS A N 1
ATOM 1705 C CA . HIS A 1 215 ? 23.006 -0.398 -4.672 1.00 86.81 215 HIS A CA 1
ATOM 1706 C C . HIS A 1 215 ? 22.080 0.744 -4.219 1.00 86.81 215 HIS A C 1
ATOM 1708 O O . HIS A 1 215 ? 22.531 1.687 -3.574 1.00 86.81 215 HIS A O 1
ATOM 1714 N N . ARG A 1 216 ? 20.795 0.705 -4.602 1.00 82.94 216 ARG A N 1
ATOM 1715 C CA . ARG A 1 216 ? 19.827 1.804 -4.371 1.00 82.94 216 ARG A CA 1
ATOM 1716 C C . ARG A 1 216 ? 18.428 1.321 -3.996 1.00 82.94 216 ARG A C 1
ATOM 1718 O O . ARG A 1 216 ? 17.446 1.985 -4.306 1.00 82.94 216 ARG A O 1
ATOM 1725 N N . ALA A 1 217 ? 18.340 0.147 -3.380 1.00 86.75 217 ALA A N 1
ATOM 1726 C CA . ALA A 1 217 ? 17.097 -0.448 -2.900 1.00 86.75 217 ALA A CA 1
ATOM 1727 C C . ALA A 1 217 ? 15.997 -0.613 -3.968 1.00 86.75 217 ALA A C 1
ATOM 1729 O O . ALA A 1 217 ? 14.819 -0.704 -3.642 1.00 86.75 217 ALA A O 1
ATOM 1730 N N . CYS A 1 218 ? 16.376 -0.673 -5.249 1.00 84.38 218 CYS A N 1
ATOM 1731 C CA . CYS A 1 218 ? 15.443 -0.978 -6.328 1.00 84.38 218 CYS A CA 1
ATOM 1732 C C . CYS A 1 218 ? 14.877 -2.398 -6.129 1.00 84.38 218 CYS A C 1
ATOM 1734 O O . CYS A 1 218 ? 15.677 -3.304 -5.859 1.00 84.38 218 CYS A O 1
ATOM 1736 N N . PRO A 1 219 ? 13.553 -2.604 -6.248 1.00 88.31 219 PRO A N 1
ATOM 1737 C CA . PRO A 1 219 ? 12.966 -3.939 -6.237 1.00 88.31 219 PRO A CA 1
ATOM 1738 C C . PRO A 1 219 ? 13.567 -4.795 -7.361 1.00 88.31 219 PRO A C 1
ATOM 1740 O O . PRO A 1 219 ? 13.645 -4.365 -8.513 1.00 88.31 219 PRO A O 1
ATOM 1743 N N . LEU A 1 220 ? 14.070 -5.974 -7.002 1.00 90.50 220 LEU A N 1
ATOM 1744 C CA . LEU A 1 220 ? 14.734 -6.907 -7.913 1.00 90.50 220 LEU A CA 1
ATOM 1745 C C . LEU A 1 220 ? 13.736 -7.690 -8.772 1.00 90.50 220 LEU A C 1
ATOM 1747 O O . LEU A 1 220 ? 14.077 -8.068 -9.888 1.00 90.50 220 LEU A O 1
ATOM 1751 N N . ASP A 1 221 ? 12.513 -7.879 -8.280 1.00 91.19 221 ASP A N 1
ATOM 1752 C CA . ASP A 1 221 ? 11.398 -8.520 -8.983 1.00 91.19 221 ASP A CA 1
ATOM 1753 C C . ASP A 1 221 ? 10.941 -7.772 -10.243 1.00 91.19 221 ASP A C 1
ATOM 1755 O O . ASP A 1 221 ? 10.349 -8.367 -11.139 1.00 91.19 221 ASP A O 1
ATOM 1759 N N . LEU A 1 222 ? 11.276 -6.484 -10.353 1.00 88.38 222 LEU A N 1
ATOM 1760 C CA . LEU A 1 222 ? 11.100 -5.688 -11.572 1.00 88.38 222 LEU A CA 1
ATOM 1761 C C . LEU A 1 222 ? 12.191 -5.944 -12.631 1.00 88.38 222 LEU A C 1
ATOM 1763 O O . LEU A 1 222 ? 12.171 -5.333 -13.700 1.00 88.38 222 LEU A O 1
ATOM 1767 N N . GLY A 1 223 ? 13.185 -6.770 -12.306 1.00 90.25 223 GLY A N 1
ATOM 1768 C CA . GLY A 1 223 ? 14.287 -7.153 -13.178 1.00 90.25 223 GLY A CA 1
ATOM 1769 C C . GLY A 1 223 ? 13.979 -8.364 -14.049 1.00 90.25 223 GLY A C 1
ATOM 1770 O O . GLY A 1 223 ? 12.831 -8.680 -14.353 1.00 90.25 223 GLY A O 1
ATOM 1771 N N . ILE A 1 224 ? 15.041 -9.057 -14.451 1.00 91.50 224 ILE A N 1
ATOM 1772 C CA . ILE A 1 224 ? 14.959 -10.308 -15.213 1.00 91.50 224 ILE A CA 1
ATOM 1773 C C . ILE A 1 224 ? 15.857 -11.367 -14.585 1.00 91.50 224 ILE A C 1
ATOM 1775 O O . ILE A 1 224 ? 16.866 -11.033 -13.967 1.00 91.50 224 ILE A O 1
ATOM 1779 N N . VAL A 1 225 ? 15.512 -12.640 -14.759 1.00 93.62 225 VAL A N 1
ATOM 1780 C CA . VAL A 1 225 ? 16.465 -13.731 -14.537 1.00 93.62 225 VAL A CA 1
ATOM 1781 C C . VAL A 1 225 ? 17.238 -13.922 -15.838 1.00 93.62 225 VAL A C 1
ATOM 1783 O O . VAL A 1 225 ? 16.636 -14.079 -16.897 1.00 93.62 225 VAL A O 1
ATOM 1786 N N . LYS A 1 226 ? 18.564 -13.864 -15.773 1.00 90.00 226 LYS A N 1
ATOM 1787 C CA . LYS A 1 226 ? 19.465 -14.067 -16.904 1.00 90.00 226 LYS A CA 1
ATOM 1788 C C . LYS A 1 226 ? 20.592 -14.990 -16.476 1.00 90.00 226 LYS A C 1
ATOM 1790 O O . LYS A 1 226 ? 21.235 -14.715 -15.469 1.00 90.00 226 LYS A O 1
ATOM 1795 N N . GLU A 1 227 ? 20.829 -16.057 -17.242 1.00 90.00 227 GLU A N 1
ATOM 1796 C CA . GLU A 1 227 ? 21.923 -17.010 -16.973 1.00 90.00 227 GLU A CA 1
ATOM 1797 C C . GLU A 1 227 ? 21.877 -17.505 -15.509 1.00 90.00 227 GLU A C 1
ATOM 1799 O O . GLU A 1 227 ? 22.875 -17.564 -14.797 1.00 90.00 227 GLU A O 1
ATOM 1804 N N . GLY A 1 228 ? 20.663 -17.766 -15.004 1.00 90.81 228 GLY A N 1
ATOM 1805 C CA . GLY A 1 228 ? 20.461 -18.222 -13.629 1.00 90.81 228 GLY A CA 1
ATOM 1806 C C . GLY A 1 228 ? 20.738 -17.195 -12.529 1.00 90.81 228 GLY A C 1
ATOM 1807 O O . GLY A 1 228 ? 20.843 -17.599 -11.374 1.00 90.81 228 GLY A O 1
ATOM 1808 N N . CYS A 1 229 ? 20.860 -15.904 -12.849 1.00 94.25 229 CYS A N 1
ATOM 1809 C CA . CYS A 1 229 ? 21.040 -14.810 -11.892 1.00 94.25 229 CYS A CA 1
ATOM 1810 C C . CYS A 1 229 ? 19.944 -13.751 -12.058 1.00 94.25 229 CYS A C 1
ATOM 1812 O O . CYS A 1 229 ? 19.494 -13.484 -13.170 1.00 94.25 229 CYS A O 1
ATOM 1814 N N . ILE A 1 230 ? 19.522 -13.098 -10.974 1.00 94.81 230 ILE A N 1
ATOM 1815 C CA . ILE A 1 230 ? 18.630 -11.937 -11.081 1.00 94.81 230 ILE A CA 1
ATOM 1816 C C . ILE A 1 230 ? 19.453 -10.719 -11.475 1.00 94.81 230 ILE A C 1
ATOM 1818 O O . ILE A 1 230 ? 20.378 -10.347 -10.761 1.00 94.81 230 ILE A O 1
ATOM 1822 N N . GLN A 1 231 ? 19.070 -10.052 -12.556 1.00 93.38 231 GLN A N 1
ATOM 1823 C CA . GLN A 1 231 ? 19.635 -8.782 -12.977 1.00 93.38 231 GLN A CA 1
ATOM 1824 C C . GLN A 1 231 ? 18.708 -7.627 -12.578 1.00 93.38 231 GLN A C 1
ATOM 1826 O O . GLN A 1 231 ? 17.566 -7.530 -13.027 1.00 93.38 231 GLN A O 1
ATOM 1831 N N . CYS A 1 232 ? 19.224 -6.719 -11.751 1.00 90.94 232 CYS A N 1
ATOM 1832 C CA . CYS A 1 232 ? 18.521 -5.521 -11.303 1.00 90.94 232 CYS A CA 1
ATOM 1833 C C . CYS A 1 232 ? 18.213 -4.588 -12.489 1.00 90.94 232 CYS A C 1
ATOM 1835 O O . CYS A 1 232 ? 19.136 -4.218 -13.224 1.00 90.94 232 CYS A O 1
ATOM 1837 N N . PRO A 1 233 ? 16.964 -4.107 -12.637 1.00 86.25 233 PRO A N 1
ATOM 1838 C CA . PRO A 1 233 ? 16.557 -3.324 -13.804 1.00 86.25 233 PRO A CA 1
ATOM 1839 C C . PRO A 1 233 ? 17.212 -1.943 -13.862 1.00 86.25 233 PRO A C 1
ATOM 1841 O O . PRO A 1 233 ? 17.274 -1.329 -14.924 1.00 86.25 233 PRO A O 1
ATOM 1844 N N . TYR A 1 234 ? 17.714 -1.442 -12.728 1.00 80.25 234 TYR A N 1
ATOM 1845 C CA . TYR A 1 234 ? 18.239 -0.086 -12.651 1.00 80.25 234 TYR A CA 1
ATOM 1846 C C . TYR A 1 234 ? 19.652 0.035 -13.241 1.00 80.25 234 TYR A C 1
ATOM 1848 O O . TYR A 1 234 ? 19.892 0.857 -14.120 1.00 80.25 234 TYR A O 1
ATOM 1856 N N . HIS A 1 235 ? 20.598 -0.774 -12.758 1.00 86.75 235 HIS A N 1
ATOM 1857 C CA . HIS A 1 235 ? 22.012 -0.688 -13.162 1.00 86.75 235 HIS A CA 1
ATOM 1858 C C . HIS A 1 235 ? 22.625 -2.050 -13.508 1.00 86.75 235 HIS A C 1
ATOM 1860 O O . HIS A 1 235 ? 23.846 -2.166 -13.580 1.00 86.75 235 HIS A O 1
ATOM 1866 N N . GLY A 1 236 ? 21.803 -3.089 -13.670 1.00 88.56 236 GLY A N 1
ATOM 1867 C CA . GLY A 1 236 ? 22.260 -4.409 -14.096 1.00 88.56 236 GLY A CA 1
ATOM 1868 C C . GLY A 1 236 ? 23.039 -5.198 -13.045 1.00 88.56 236 GLY A C 1
ATOM 1869 O O . GLY A 1 236 ? 23.759 -6.110 -13.414 1.00 88.56 236 GLY A O 1
ATOM 1870 N N . TRP A 1 237 ? 22.939 -4.854 -11.757 1.00 90.69 237 TRP A N 1
ATOM 1871 C CA . TRP A 1 237 ? 23.564 -5.642 -10.685 1.00 90.69 237 TRP A CA 1
ATOM 1872 C C . TRP A 1 237 ? 23.007 -7.062 -10.676 1.00 90.69 237 TRP A C 1
ATOM 1874 O O . TRP A 1 237 ? 21.787 -7.222 -10.734 1.00 90.69 237 TRP A O 1
ATOM 1884 N N . GLU A 1 238 ? 23.884 -8.056 -10.588 1.00 94.25 238 GLU A N 1
ATOM 1885 C CA . GLU A 1 238 ? 23.518 -9.465 -10.723 1.00 94.25 238 GLU A CA 1
ATOM 1886 C C . GLU A 1 238 ? 23.580 -10.192 -9.378 1.00 94.25 238 GLU A C 1
ATOM 1888 O O . GLU A 1 238 ? 24.506 -9.998 -8.590 1.00 94.25 238 GLU A O 1
ATOM 1893 N N . TYR A 1 239 ? 22.569 -11.020 -9.113 1.00 95.06 239 TYR A N 1
ATOM 1894 C CA . TYR A 1 239 ? 22.403 -11.777 -7.876 1.00 95.06 239 TYR A CA 1
ATOM 1895 C C . TYR A 1 239 ? 22.278 -13.267 -8.185 1.00 95.06 239 TYR A C 1
ATOM 1897 O O . TYR A 1 239 ? 21.344 -13.690 -8.867 1.00 95.06 239 TYR A O 1
ATOM 1905 N N . SER A 1 240 ? 23.203 -14.060 -7.653 1.00 94.75 240 SER A N 1
ATOM 1906 C CA . SER A 1 240 ? 23.187 -15.526 -7.756 1.00 94.75 240 SER A CA 1
ATOM 1907 C C . SER A 1 240 ? 22.300 -16.174 -6.686 1.00 94.75 240 SER A C 1
ATOM 1909 O O . SER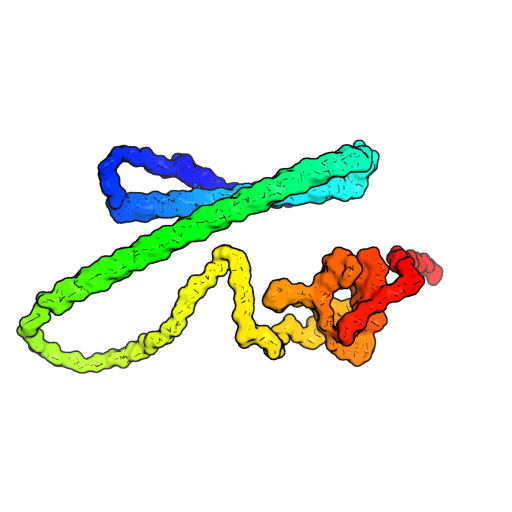 A 1 240 ? 21.887 -15.523 -5.721 1.00 94.75 240 SER A O 1
ATOM 1911 N N . THR A 1 241 ? 22.022 -17.474 -6.829 1.00 94.06 241 THR A N 1
ATOM 1912 C CA . THR A 1 241 ? 21.199 -18.250 -5.882 1.00 94.06 241 THR A CA 1
ATOM 1913 C C . THR A 1 241 ? 21.769 -18.293 -4.464 1.00 94.06 241 THR A C 1
ATOM 1915 O O . THR A 1 241 ? 21.003 -18.432 -3.514 1.00 94.06 241 THR A O 1
ATOM 1918 N N . ASP A 1 242 ? 23.084 -18.111 -4.314 1.00 91.12 242 ASP A N 1
ATOM 1919 C CA . ASP A 1 242 ? 23.783 -18.075 -3.022 1.00 91.12 242 ASP A CA 1
ATOM 1920 C C . ASP A 1 242 ? 23.765 -16.677 -2.372 1.00 91.12 242 ASP A C 1
ATOM 1922 O O . ASP A 1 242 ? 24.366 -16.453 -1.321 1.00 91.12 242 ASP A O 1
ATOM 1926 N N . GLY A 1 243 ? 23.113 -15.698 -3.011 1.00 87.50 243 GLY A N 1
ATOM 1927 C CA . GLY A 1 243 ? 23.050 -14.314 -2.541 1.00 87.50 243 GLY A CA 1
ATOM 1928 C C . GLY A 1 243 ? 24.296 -13.484 -2.853 1.00 87.50 243 GLY A C 1
ATOM 1929 O O . GLY A 1 243 ? 24.364 -12.318 -2.453 1.00 87.50 243 GLY A O 1
ATOM 1930 N N . LYS A 1 244 ? 25.272 -14.036 -3.590 1.00 91.62 244 LYS A N 1
ATOM 1931 C CA . LYS A 1 244 ? 26.415 -13.257 -4.082 1.00 91.62 244 LYS A CA 1
ATOM 1932 C C . LYS A 1 244 ? 25.920 -12.208 -5.069 1.00 91.62 244 LYS A C 1
ATOM 1934 O O . LYS A 1 244 ? 25.172 -12.528 -5.994 1.00 91.62 244 LYS A O 1
ATOM 1939 N N . CYS A 1 245 ? 26.362 -10.981 -4.837 1.00 90.69 245 CYS A N 1
ATOM 1940 C CA . CYS A 1 245 ? 26.015 -9.805 -5.606 1.00 90.69 245 CYS A CA 1
ATOM 1941 C C . CYS A 1 245 ? 27.244 -9.338 -6.385 1.00 90.69 245 CYS A C 1
ATOM 1943 O O . CYS A 1 245 ? 28.232 -8.928 -5.773 1.00 90.69 245 CYS A O 1
ATOM 1945 N N . ASP A 1 246 ? 27.165 -9.364 -7.711 1.00 87.50 246 ASP A N 1
ATOM 1946 C CA . ASP A 1 246 ? 28.250 -8.966 -8.598 1.00 87.50 246 ASP A CA 1
ATOM 1947 C C . ASP A 1 246 ? 27.872 -7.700 -9.387 1.00 87.50 246 ASP A C 1
ATOM 1949 O O . ASP A 1 246 ? 26.740 -7.509 -9.844 1.00 87.50 246 ASP A O 1
ATOM 1953 N N . LEU A 1 247 ? 28.843 -6.794 -9.516 1.00 77.94 247 LEU A N 1
ATOM 1954 C CA . LEU A 1 247 ? 28.738 -5.617 -10.371 1.00 77.94 247 LEU A CA 1
ATOM 1955 C C . LEU A 1 247 ? 29.160 -6.027 -11.787 1.00 77.94 247 LEU A C 1
ATOM 1957 O O . LEU A 1 247 ? 30.299 -6.477 -11.953 1.00 77.94 247 LEU A O 1
ATOM 1961 N N . PRO A 1 248 ? 28.333 -5.828 -12.825 1.00 64.00 248 PRO A N 1
ATOM 1962 C CA . PRO A 1 248 ? 28.820 -6.018 -14.179 1.00 64.00 248 PRO A CA 1
ATOM 1963 C C . PRO A 1 248 ? 29.915 -4.979 -14.460 1.00 64.00 248 PRO A C 1
ATOM 1965 O O . PRO A 1 248 ? 29.711 -3.775 -14.302 1.00 64.00 248 PRO A O 1
ATOM 1968 N N . LEU A 1 249 ? 31.087 -5.439 -14.910 1.00 53.50 249 LEU A N 1
ATOM 1969 C CA . LEU A 1 249 ? 32.243 -4.595 -15.265 1.00 53.50 249 LEU A CA 1
ATOM 1970 C C . LEU A 1 249 ? 31.951 -3.590 -16.402 1.00 53.50 249 LEU A C 1
ATOM 1972 O O . LEU A 1 249 ? 32.780 -2.736 -16.700 1.00 53.50 249 LEU A O 1
ATOM 1976 N N . PHE A 1 250 ? 30.767 -3.663 -17.013 1.00 52.88 250 PHE A N 1
ATOM 1977 C CA . PHE A 1 250 ? 30.229 -2.715 -17.980 1.00 52.88 250 PHE A CA 1
ATOM 1978 C C . PHE A 1 250 ? 28.729 -2.535 -17.729 1.00 52.88 250 PHE A C 1
ATOM 1980 O O . PHE A 1 250 ? 27.998 -3.521 -17.646 1.00 52.88 250 PHE A O 1
ATOM 1987 N N . ILE A 1 251 ? 28.252 -1.287 -17.673 1.00 49.62 251 ILE A N 1
ATOM 1988 C CA . ILE A 1 251 ? 26.816 -0.974 -17.700 1.00 49.62 251 ILE A CA 1
ATOM 1989 C C . ILE A 1 251 ? 26.274 -1.482 -19.042 1.00 49.62 251 ILE A C 1
ATOM 1991 O O . ILE A 1 251 ? 26.420 -0.824 -20.074 1.00 49.62 251 ILE A O 1
ATOM 1995 N N . ARG A 1 252 ? 25.687 -2.682 -19.052 1.00 50.50 252 ARG A N 1
ATOM 1996 C CA . ARG A 1 252 ? 24.931 -3.191 -20.197 1.00 50.50 252 ARG A CA 1
ATOM 1997 C C . ARG A 1 252 ? 23.633 -2.393 -20.261 1.00 50.50 252 ARG A C 1
ATOM 1999 O O . ARG A 1 252 ? 22.642 -2.752 -19.638 1.00 50.50 252 ARG A O 1
ATOM 2006 N N . PHE A 1 253 ? 23.660 -1.266 -20.970 1.00 44.81 253 PHE A N 1
ATOM 2007 C CA . PHE A 1 253 ? 22.433 -0.595 -21.378 1.00 44.81 253 PHE A CA 1
ATOM 2008 C C . PHE A 1 253 ? 21.586 -1.597 -22.162 1.00 44.81 253 PHE A C 1
ATOM 2010 O O . PHE A 1 253 ? 22.103 -2.289 -23.038 1.00 44.81 253 PHE A O 1
ATOM 2017 N N . TRP A 1 254 ? 20.305 -1.683 -21.814 1.00 46.25 254 TRP A N 1
ATOM 2018 C CA . TRP A 1 254 ? 19.299 -2.479 -22.502 1.00 46.25 254 TRP A CA 1
ATOM 2019 C C . TRP A 1 254 ? 19.288 -2.142 -24.000 1.00 46.25 254 TRP A C 1
ATOM 2021 O O . TRP A 1 254 ? 18.606 -1.217 -24.434 1.00 46.25 254 TRP A O 1
ATOM 2031 N N . THR A 1 255 ? 20.040 -2.878 -24.816 1.00 38.16 255 THR A N 1
ATOM 2032 C CA . THR A 1 255 ? 19.745 -2.971 -26.242 1.00 38.16 255 THR A CA 1
ATOM 2033 C C . THR A 1 255 ? 18.556 -3.905 -26.357 1.00 38.16 255 THR A C 1
ATOM 2035 O O . THR A 1 255 ? 18.691 -5.119 -26.197 1.00 38.16 255 THR A O 1
ATOM 2038 N N . THR A 1 256 ? 17.379 -3.336 -26.594 1.00 39.81 256 THR A N 1
ATOM 2039 C CA . THR A 1 256 ? 16.266 -4.080 -27.180 1.00 39.81 256 THR A CA 1
ATOM 2040 C C . THR A 1 256 ? 16.801 -4.900 -28.361 1.00 39.81 256 THR A C 1
ATOM 2042 O O . THR A 1 256 ? 17.578 -4.364 -29.159 1.00 39.81 256 THR A O 1
ATOM 2045 N N . PRO A 1 257 ? 16.432 -6.185 -28.513 1.00 40.47 257 PRO A N 1
ATOM 2046 C CA . PRO A 1 257 ? 16.686 -6.871 -29.765 1.00 40.47 257 PRO A CA 1
ATOM 2047 C C . PRO A 1 257 ? 15.872 -6.130 -30.827 1.00 40.47 257 PRO A C 1
ATOM 2049 O O . PRO A 1 257 ? 14.642 -6.191 -30.836 1.00 40.47 257 PRO A O 1
ATOM 2052 N N . LEU A 1 258 ? 16.549 -5.373 -31.691 1.00 35.75 258 LEU A N 1
ATOM 2053 C CA . LEU A 1 258 ? 15.977 -4.970 -32.965 1.00 35.75 258 LEU A CA 1
ATOM 2054 C C . LEU A 1 258 ? 15.565 -6.264 -33.660 1.00 35.75 258 LEU A C 1
ATOM 2056 O O . LEU A 1 258 ? 16.414 -7.109 -33.951 1.00 35.75 258 LEU A O 1
ATOM 2060 N N . ALA A 1 259 ? 14.258 -6.429 -33.853 1.00 39.28 259 ALA A N 1
ATOM 2061 C CA . ALA A 1 259 ? 13.706 -7.479 -34.684 1.00 39.28 259 ALA A CA 1
ATOM 2062 C C . ALA A 1 259 ? 14.503 -7.518 -35.993 1.00 39.28 259 ALA A C 1
ATOM 2064 O O . ALA A 1 259 ? 14.600 -6.519 -36.709 1.00 39.28 259 ALA A O 1
ATOM 2065 N N . SER A 1 260 ? 15.130 -8.658 -36.258 1.00 36.28 260 SER A N 1
ATOM 2066 C CA . SER A 1 260 ? 15.794 -8.924 -37.524 1.00 36.28 260 SER A CA 1
ATOM 2067 C C . SER A 1 260 ? 14.742 -8.779 -38.628 1.00 36.28 260 SER A C 1
ATOM 2069 O O . SER A 1 260 ? 13.694 -9.421 -38.522 1.00 36.28 260 SER A O 1
ATOM 2071 N N . PRO A 1 261 ? 14.951 -7.953 -39.668 1.00 40.28 261 PRO A N 1
ATOM 2072 C CA . PRO A 1 261 ? 14.075 -8.012 -40.822 1.00 40.28 261 PRO A CA 1
ATOM 2073 C C . PRO A 1 261 ? 14.270 -9.390 -41.455 1.00 40.28 261 PRO A C 1
ATOM 2075 O O . PRO A 1 261 ? 15.394 -9.793 -41.755 1.00 40.28 261 PRO A O 1
ATOM 2078 N N . SER A 1 262 ? 13.176 -10.129 -41.597 1.00 42.50 262 SER A N 1
ATOM 2079 C CA . SER A 1 262 ? 13.140 -11.373 -42.356 1.00 42.50 262 SER A CA 1
ATOM 2080 C C . SER A 1 262 ? 13.643 -11.117 -43.778 1.00 42.50 262 SER A C 1
ATOM 2082 O O . SER A 1 262 ? 13.054 -10.296 -44.488 1.00 42.50 262 SER A O 1
ATOM 2084 N N . MET A 1 263 ? 14.707 -11.820 -44.168 1.00 40.06 263 MET A N 1
ATOM 2085 C CA . MET A 1 263 ? 15.019 -12.137 -45.565 1.00 40.06 263 MET A CA 1
ATOM 2086 C C . MET A 1 263 ? 14.567 -13.562 -45.851 1.00 40.06 263 MET A C 1
ATOM 2088 O O . MET A 1 263 ? 14.733 -14.409 -44.943 1.00 40.06 263 MET A O 1
#

Organism: Brassica carinata (NCBI:txid52824)

Sequence (263 aa):
MKHWGPLFDVEDSRSKVPPHKGNKFLDVNQALEVARFNIQYLDWRARQDLLTIMLLHDKVVDVLNPLAREYKSIGSVKKELAELQEELAKAHQQVHISEARVSTALDKLAHMEELVNDRLLLARNATESSDNPSTTSTSNQDIDREKTNIDAKSLNVSGPVQPYSQNIKNFWYPVAFTADLKHDTMVPIDCFEQPSVIFRGEDGKPGCVRNTCAHRACPLDLGIVKEGCIQCPYHGWEYSTDGKCDLPLFIRFWTTPLASPSM

pLDDT: mean 74.1, std 18.5, range [28.67, 95.88]

Foldseek 3Di:
DPPCCVVLVDDQLVVPDDPDPDDDDQDPVRVVVVLVSLVSNLSNQLSVLVVQLVVLVVVLCVLPDPVVPVPDPPVRSVVSNVVSVVSNVVSVVSNVVSLVSVVVSVVVVVVVVVVVVVVVVVVVVVVVVDDDDDDDDDDDDDPDPDPPPPVPPPPCPGDDPDQPDPVPPPDDDDFDDLVVADAWAKDWTADRNFIKIWHAAPVRDIAIEGLADPPHGQGQNVFIQDNGWGFRPPQGWTAHSVRDIDHPPDRPDDDDPPPDPDD

InterPro domains:
  IPR015881 Aromatic-ring-hydroxylating dioxygenase ARHD, Rieske 2Fe-2S-binding site [PS00570] (213-235)
  IPR017941 Rieske [2Fe-2S] iron-sulphur domain [PF00355] (172-246)
  IPR017941 Rieske [2Fe-2S] iron-sulphur domain [PS51296] (172-263)
  IPR036922 Rieske [2Fe-2S] iron-sulphur domain superfamily [G3DSA:2.102.10.10] (165-249)
  IPR036922 Rieske [2Fe-2S] iron-sulphur domain superfamily [SSF50022] (168-245)
  IPR050584 Cholesterol 7-desaturase [PTHR21266] (62-246)

Radius of gyration: 30.09 Å; chains: 1; bounding box: 71×61×93 Å

Secondary structure (DSSP, 8-state):
----HHHH----GGGGPPP--SSS---HHHHHHHHHHHHHHHHHHHHHHHHHHHHHHHHHHHHH-GGGGGTS-HHHHHHHHHHHHHHHHHHHHHHHHHHHHHHHHHHHHHHHHHHHHHHHHHHHHHHHTS---------------------------SSS-PPPPGGGSSS------TTTS-TT-EEEEEETTEEEEEEE-TTS-EEEEESS-TTT---STTSEEETTEEEPTTT--EE-TT--EE--SS---------PPP-

=== Feature glossary ===
The features interleaved in this record are:

— What the protein is —

Sequence gives the chain of amino acids in standard one-letter code (A=alanine, C=cysteine, …, Y=tyrosine), read N→C. It is the only feature that is directly encoded by the gene; all structural features are derived from the folded form of this sequence.

Database cross-references. InterPro integrates a dozen domain/family signature databases into unified entries with residue-range hits. GO terms attach function/process/location labels with evidence codes. CATH codes position the fold in a four-level struct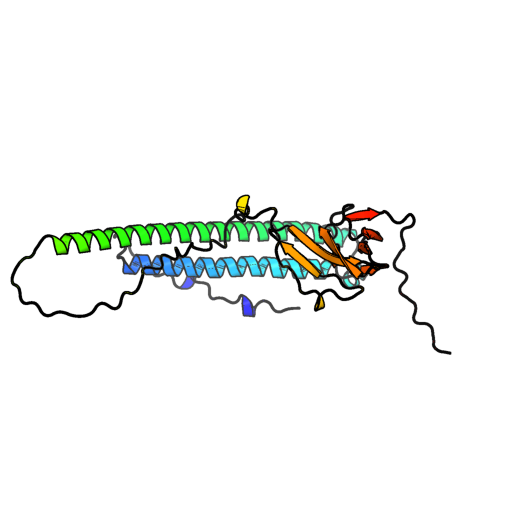ural taxonomy. Organism is the NCBI-taxonomy species name.

— Where its atoms are —

Atomic coordinates in PDBx/mmCIF format — the same representation the Protein Data Bank distributes. Each line of the _atom_site loop places one backbone atom in Cartesian space (units: ångströms, origin: arbitrary).

The six renders are orthographic views along the three Cartesian axes in both directions. Representation (cartoon, sticks, or surface) and color scheme (sequence-rainbow or by-chain) vary across proteins so the training set covers all the common visualization conventions.

— Local backbone conformation —

Eight-state secondary structure (DSSP): H is the canonical α-helix, G the tighter 3₁₀-helix, I the wider π-helix; E/B are β-structure, T and S are turns and bends, and '-' is everything else. DSSP derives these from the pattern of main-chain N–H···O=C hydrogen bonds, not from the sequence.

P-SEA three-state annotation labels each residue as helix, strand, or coil based purely on the geometry of the Cα trace. It serves as a fallback when the full backbone (and thus DSSP) is unavailable.

The φ/ψ torsion pair specifies the backbone conformation at each residue. φ rotates about the N–Cα bond, ψ about the Cα–C bond. Steric clashes forbid most of the (φ, ψ) plane — the allowed regions (α-helix basin, β-sheet basin, left-handed helix) are the Ramachandran-allowed regions.

— Global shape and packing —

The geometric summary reports three shape descriptors. Rg (radius of gyration) measures how spread out the Cα atoms are about their centre of mass; compact globular proteins have small Rg, elongated or unfolded ones large. Cα contacts (<8 Å, |i−j|>4) count long-range residue pairs in spatial proximity — high for tightly packed folds, near zero for rods or random coil. The bounding-box extents give the protein's footprint along x, y, z in Å.

Solvent-accessible surface area (SASA) is the area in Å² traced out by the centre of a 1.4 Å probe sphere (a water molecule) rolled over the protein's van der Waals surface (Shrake–Rupley / Lee–Richards construction). Buried residues have near-zero SASA; fully exposed residues can exceed 200 Å². The total SASA scales roughly with the number of surface residues.

The contact map is a binary N×N matrix image: pixel (i, j) is dark where Cα_i and Cα_j are within 8 Å and |i−j|>4. Because the |i−j|>4 filter removes local helical contacts, off-diagonal stripes parallel to the main diagonal indicate parallel β-sheets; stripes perpendicular to it indicate antiparallel β-sheets. The Ramachandran plot scatters every residue's (φ, ψ) pair against the sterically allowed regions. The PAE heatmap renders the predicted-aligned-error matrix.

— Structural neighborhood —

3Di is Foldseek's structural alphabet. Each residue is assigned one of twenty discrete states based on how its Cα sits relative to its spatial (not sequential) neighbors. Aligning 3Di strings finds structural homologs roughly as well as full 3D superposition, but orders of magnitude faster.

Nearest PDB neighbors are the top structural matches found by Foldseek when searching this structure against the entire Protein Data Bank. Each hit reports a TM-score (0 to 1; >0.5 almost always implies the same fold) and an E-value. These are *structural* homologs — they may share no detectable sequence similarity.

— Confidence and disorder —

For AlphaFold models, the B-factor field carries pLDDT — the model's own estimate of local accuracy on a 0–100 scale. Regions with pLDDT<50 should be treated as essentially unmodeled; they often correspond to intrinsically disordered segments.

Crystallographic B-factors measure how much each atom's electron density is smeared out, in Å². They rise in mobile loops and surface residues and fall in the buried interior. In AlphaFold models this column is repurposed to hold pLDDT instead.

Predicted aligned error is AlphaFold's pairwise confidence. Unlike pLDDT (per-residue), PAE is per-residue-pair and captures whether two parts of the structure are correctly placed relative to each other. Units are ångströms of expected positional error.